Protein AF-W0J5H6-F1 (afdb_monomer_lite)

Foldseek 3Di:
DDDDDDDDDDDDDDDDDDDDDDDDDDDDDPDDPDDDWDADPVRHTCPPHPPPDDPDDQFAPPDFDDFDQPDFRWIWGATPVRDIDIDGQPDRDDPPWDWDADPVGHTDTADPDDPDPPGDDDPCNVCPPPQFFFKWKWKDFQDDDPPRDFQWKKKWKFLAPQPPDPPRPTTAAIDGQQQLLPPPDPPGHHFRKWKWWAWCPPPDSVDTHTRDSGGHSVVVHPDPPIDTGMMMIIGTDDPARHPPRPSIWIKMWTDDPVDTDADPVRHTDIDTIDIDTDSDDDDD

Secondary structure (DSSP, 8-state):
----------------------------PPPP---PPPB-TTS-B-SS----S--S-----S-EEEEE-SSS-EEEEE-TTS-EEEEE-SS---TT---EE-TTS-EEPPPSS--STTS---HHHHHTSSPPP-EEEEEEES--STT----EEEEEEESSSTTSSSS---EEEEEETT-TT-SSSTT-BSSPPEEEE--TTSSSTTSPEEPPSSS-HHHHSSSTT----EEEEEEE--SSSSTT-TT-EEEEEEEETTEE-B-TTS-B-EEE---EEESS----

Radius of gyration: 29.96 Å; chains: 1; bounding box: 92×72×69 Å

Sequence (284 aa):
MRKTLLKHSAFWLLASVFWLPSSALAQAVPAAQTTAVMVNDAGVVVWPPNFAGANLTPALAGKLDKVTGSGSERAYTVNLVGSQAMLIISTSATTGNLVKRSTEGHILLPATAPTNSIHAASKGYVDARTPQPAFMVCTIQLNTAPGDAYTDFEFKITISNFGEHTPFTDLYLYYHSPDPGRTVVTGQVGPVPSVWFVDSQYTDPRRLRKQSATQSIWTMRTNSNSRIASVMIAVPVDSVIRPDNAALVVEYLRFTPTDHERDAGGRSVWRMVEPSWRTVMPTP

pLDDT: mean 70.59, std 24.29, range [29.77, 98.5]

Structure (mmCIF, N/CA/C/O backbone):
data_AF-W0J5H6-F1
#
_entry.id   AF-W0J5H6-F1
#
loop_
_atom_site.group_PDB
_atom_site.id
_atom_site.type_symbol
_atom_site.label_atom_id
_atom_site.label_alt_id
_atom_site.label_comp_id
_atom_site.label_asym_id
_atom_site.label_entity_id
_atom_site.label_seq_id
_atom_site.pdbx_PDB_ins_code
_atom_site.Cartn_x
_atom_site.Cartn_y
_atom_site.Cartn_z
_atom_site.occupancy
_atom_site.B_iso_or_equiv
_atom_site.auth_seq_id
_atom_site.auth_comp_id
_atom_site.auth_asym_id
_atom_site.auth_atom_id
_atom_site.pdbx_PDB_model_num
ATOM 1 N N . MET A 1 1 ? 47.721 36.213 9.314 1.00 43.84 1 MET A N 1
ATOM 2 C CA . MET A 1 1 ? 47.477 37.524 9.957 1.00 43.84 1 MET A CA 1
ATOM 3 C C . MET A 1 1 ? 45.993 37.653 10.270 1.00 43.84 1 MET A C 1
ATOM 5 O O . MET A 1 1 ? 45.183 37.585 9.358 1.00 43.84 1 MET A O 1
ATOM 9 N N . ARG A 1 2 ? 45.653 37.780 11.559 1.00 42.25 2 ARG A N 1
ATOM 10 C CA . ARG A 1 2 ? 44.318 38.145 12.062 1.00 42.25 2 ARG A CA 1
ATOM 11 C C . ARG A 1 2 ? 43.931 39.538 11.563 1.00 42.25 2 ARG A C 1
ATOM 13 O O . ARG A 1 2 ? 44.777 40.419 11.672 1.00 42.25 2 ARG A O 1
ATOM 20 N N . LYS A 1 3 ? 42.664 39.764 11.199 1.00 39.47 3 LYS A N 1
ATOM 21 C CA . LYS A 1 3 ? 41.950 41.018 11.513 1.00 39.47 3 LYS A CA 1
ATOM 22 C C . LYS A 1 3 ? 40.466 40.743 11.770 1.00 39.47 3 LYS A C 1
ATOM 24 O O . LYS A 1 3 ? 39.672 40.545 10.863 1.00 39.47 3 LYS A O 1
ATOM 29 N N . THR A 1 4 ? 40.153 40.718 13.056 1.00 43.34 4 THR A N 1
ATOM 30 C CA . THR A 1 4 ? 38.855 40.955 13.685 1.00 43.34 4 THR A CA 1
ATOM 31 C C . THR A 1 4 ? 38.354 42.368 13.363 1.00 43.34 4 THR A C 1
ATOM 33 O O . THR A 1 4 ? 39.147 43.309 13.392 1.00 43.34 4 THR A O 1
ATOM 36 N N . LEU A 1 5 ? 37.042 42.539 13.172 1.00 39.69 5 LEU A N 1
ATOM 37 C CA . LEU A 1 5 ? 36.372 43.828 13.361 1.00 39.69 5 LEU A CA 1
ATOM 38 C C . LEU A 1 5 ? 35.128 43.626 14.243 1.00 39.69 5 LEU A C 1
ATOM 40 O O . LEU A 1 5 ? 34.137 43.038 13.822 1.00 39.69 5 LEU A O 1
ATOM 44 N N . LEU A 1 6 ? 35.222 44.090 15.491 1.00 38.00 6 LEU A N 1
ATOM 45 C CA . LEU A 1 6 ? 34.085 44.423 16.352 1.00 38.00 6 LEU A CA 1
ATOM 46 C C . LEU A 1 6 ? 33.632 45.859 16.033 1.00 38.00 6 LEU A C 1
ATOM 48 O O . LEU A 1 6 ? 34.498 46.711 15.831 1.00 38.00 6 LEU A O 1
ATOM 52 N N . LYS A 1 7 ? 32.329 46.158 16.161 1.00 38.56 7 LYS A N 1
ATOM 53 C CA . LYS A 1 7 ? 31.751 47.041 17.212 1.00 38.56 7 LYS A CA 1
ATOM 54 C C . LYS A 1 7 ? 30.228 47.222 17.002 1.00 38.56 7 LYS A C 1
ATOM 56 O O . LYS A 1 7 ? 29.814 47.415 15.871 1.00 38.56 7 LYS A O 1
ATOM 61 N N . HIS A 1 8 ? 29.405 46.858 18.001 1.00 33.50 8 HIS A N 1
ATOM 62 C CA . HIS A 1 8 ? 28.645 47.728 18.945 1.00 33.50 8 HIS A CA 1
ATOM 63 C C . HIS A 1 8 ? 27.632 48.661 18.252 1.00 33.50 8 HIS A C 1
ATOM 65 O O . HIS A 1 8 ? 27.991 49.288 17.270 1.00 33.50 8 HIS A O 1
ATOM 71 N N . SER A 1 9 ? 26.418 48.964 18.708 1.00 41.56 9 SER A N 1
ATOM 72 C CA . SER A 1 9 ? 25.456 48.532 19.737 1.00 41.56 9 SER A CA 1
ATOM 73 C C . SER A 1 9 ? 24.288 49.518 19.555 1.00 41.56 9 SER A C 1
ATOM 75 O O . SER A 1 9 ? 24.570 50.701 19.388 1.00 41.56 9 SER A O 1
ATOM 77 N N . ALA A 1 10 ? 23.018 49.117 19.651 1.00 38.03 10 ALA A N 1
ATOM 78 C CA . ALA A 1 10 ? 21.956 50.030 20.100 1.00 38.03 10 ALA A CA 1
ATOM 79 C C . ALA A 1 10 ? 20.701 49.252 20.496 1.00 38.03 10 ALA A C 1
ATOM 81 O O . ALA A 1 10 ? 20.092 48.543 19.700 1.00 38.03 10 ALA A O 1
ATOM 82 N N . PHE A 1 11 ? 20.363 49.416 21.765 1.00 37.56 11 PHE A N 1
ATOM 83 C CA . PHE A 1 11 ? 19.196 48.923 22.471 1.00 37.56 11 PHE A CA 1
ATOM 84 C C . PHE A 1 11 ? 18.113 50.004 22.353 1.00 37.56 11 PHE A C 1
ATOM 86 O O . PHE A 1 11 ? 18.405 51.157 22.660 1.00 37.56 11 PHE A O 1
ATOM 93 N N . TRP A 1 12 ? 16.889 49.657 21.952 1.00 32.69 12 TRP A N 1
ATOM 94 C CA . TRP A 1 12 ? 15.707 50.484 22.214 1.00 32.69 12 TRP A CA 1
ATOM 95 C C . TRP A 1 12 ? 14.525 49.583 22.564 1.00 32.69 12 TRP A C 1
ATOM 97 O O . TRP A 1 12 ? 14.068 48.771 21.764 1.00 32.69 12 TRP A O 1
ATOM 107 N N . LEU A 1 13 ? 14.075 49.735 23.805 1.00 39.22 13 LEU A N 1
ATOM 108 C CA . LEU A 1 13 ? 12.838 49.212 24.364 1.00 39.22 13 LEU A CA 1
ATOM 109 C C . LEU A 1 13 ? 11.805 50.342 24.286 1.00 39.22 13 LEU A C 1
ATOM 111 O O . LEU A 1 13 ? 12.117 51.443 24.730 1.00 39.22 13 LEU A O 1
ATOM 115 N N . LEU A 1 14 ? 10.594 50.076 23.795 1.00 37.81 14 LEU A N 1
ATOM 116 C CA . LEU A 1 14 ? 9.382 50.797 24.201 1.00 37.81 14 LEU A CA 1
ATOM 117 C C . LEU A 1 14 ? 8.146 49.949 23.877 1.00 37.81 14 LEU A C 1
ATOM 119 O O . LEU A 1 14 ? 7.955 49.474 22.761 1.00 37.81 14 LEU A O 1
ATOM 123 N N . ALA A 1 15 ? 7.350 49.728 24.918 1.00 39.31 15 ALA A N 1
ATOM 124 C CA . ALA A 1 15 ? 6.108 48.976 24.930 1.00 39.31 15 ALA A CA 1
ATOM 125 C C . ALA A 1 15 ? 4.933 49.810 24.399 1.00 39.31 15 ALA A C 1
ATOM 127 O O . ALA A 1 15 ? 4.914 51.023 24.594 1.00 39.31 15 ALA A O 1
ATOM 128 N N . SER A 1 16 ? 3.904 49.164 23.843 1.00 39.22 16 SER A N 1
ATOM 129 C CA . SER A 1 16 ? 2.529 49.187 24.388 1.00 39.22 16 SER A CA 1
ATOM 130 C C . SER A 1 16 ? 1.517 48.473 23.477 1.00 39.22 16 SER A C 1
ATOM 132 O O . SER A 1 16 ? 1.692 48.326 22.273 1.00 39.22 16 SER A O 1
ATOM 134 N N . VAL A 1 17 ? 0.492 47.958 24.152 1.00 44.88 17 VAL A N 1
ATOM 135 C CA . VAL A 1 17 ? -0.576 47.025 23.768 1.00 44.88 17 VAL A CA 1
ATOM 136 C C . VAL A 1 17 ? -1.765 47.769 23.152 1.00 44.88 17 VAL A C 1
ATOM 138 O O . VAL A 1 17 ? -2.083 48.827 23.668 1.00 44.88 17 VAL A O 1
ATOM 141 N N . PHE A 1 18 ? -2.484 47.185 22.179 1.00 37.97 18 PHE A N 1
ATOM 142 C CA . PHE A 1 18 ? -3.956 47.286 22.047 1.00 37.97 18 PHE A CA 1
ATOM 143 C C . PHE A 1 18 ? -4.526 46.100 21.231 1.00 37.97 18 PHE A C 1
ATOM 145 O O . PHE A 1 18 ? -3.799 45.398 20.535 1.00 37.97 18 PHE A O 1
ATOM 152 N N . TRP A 1 19 ? -5.818 45.826 21.415 1.00 33.97 19 TRP A N 1
ATOM 153 C CA . TRP A 1 19 ? -6.462 44.505 21.470 1.00 33.97 19 TRP A CA 1
ATOM 154 C C . TRP A 1 19 ? -7.577 44.350 20.398 1.00 33.97 19 TRP A C 1
ATOM 156 O O . TRP A 1 19 ? -8.394 45.256 20.294 1.00 33.97 19 TRP A O 1
ATOM 166 N N . LEU A 1 20 ? -7.626 43.179 19.721 1.00 38.66 20 LEU A N 1
ATOM 167 C CA . LEU A 1 20 ? -8.765 42.425 19.103 1.00 38.66 20 LEU A CA 1
ATOM 168 C C . LEU A 1 20 ? -9.667 43.058 17.994 1.00 38.66 20 LEU A C 1
ATOM 170 O O . LEU A 1 20 ? -9.718 44.278 17.893 1.00 38.66 20 LEU A O 1
ATOM 174 N N . PRO A 1 21 ? -10.425 42.266 17.171 1.00 45.22 21 PRO A N 1
ATOM 175 C CA . PRO A 1 21 ? -10.752 40.832 17.296 1.00 45.22 21 PRO A CA 1
ATOM 176 C C . PRO A 1 21 ? -10.495 39.938 16.060 1.00 45.22 21 PRO A C 1
ATOM 178 O O . PRO A 1 21 ? -10.503 40.372 14.910 1.00 45.22 21 PRO A O 1
ATOM 181 N N . SER A 1 22 ? -10.356 38.636 16.324 1.00 46.41 22 SER A N 1
ATOM 182 C CA . SER A 1 22 ? -10.380 37.567 15.321 1.00 46.41 22 SER A CA 1
ATOM 183 C C . SER A 1 22 ? -11.811 37.064 15.130 1.00 46.41 22 SER A C 1
ATOM 185 O O . SER A 1 22 ? -12.369 36.418 16.016 1.00 46.41 22 SER A O 1
ATOM 187 N N . SER A 1 23 ? -12.398 37.317 13.965 1.00 41.09 23 SER A N 1
ATOM 188 C CA . SER A 1 23 ? -13.672 36.720 13.556 1.00 41.09 23 SER A CA 1
ATOM 189 C C . SER A 1 23 ? -13.411 35.353 12.918 1.00 41.09 23 SER A C 1
ATOM 191 O O . SER A 1 23 ? -13.228 35.255 11.707 1.00 41.09 23 SER A O 1
ATOM 193 N N . ALA A 1 24 ? -13.368 34.290 13.721 1.00 40.53 24 ALA A N 1
ATOM 194 C CA . ALA A 1 24 ? -13.428 32.925 13.206 1.00 40.53 24 ALA A CA 1
ATOM 195 C C . ALA A 1 24 ? -14.900 32.502 13.104 1.00 40.53 24 ALA A C 1
ATOM 197 O O . ALA A 1 24 ? -15.581 32.328 14.114 1.00 40.53 24 ALA A O 1
ATOM 198 N N . LEU A 1 25 ? -15.400 32.359 11.877 1.00 38.25 25 LEU A N 1
ATOM 199 C CA . LEU A 1 25 ? -16.693 31.738 11.604 1.00 38.25 25 LEU A CA 1
ATOM 200 C C . LEU A 1 25 ? -16.601 30.250 11.971 1.00 38.25 25 LEU A C 1
ATOM 202 O O . LEU A 1 25 ? -15.915 29.479 11.304 1.00 38.25 25 LEU A O 1
ATOM 206 N N . ALA A 1 26 ? -17.279 29.847 13.044 1.00 36.59 26 ALA A N 1
ATOM 207 C CA . ALA A 1 26 ? -17.462 28.444 13.385 1.00 36.59 26 ALA A CA 1
ATOM 208 C C . ALA A 1 26 ? -18.502 27.830 12.435 1.00 36.59 26 ALA A C 1
ATOM 210 O O . ALA A 1 26 ? -19.700 28.082 12.555 1.00 36.59 26 ALA A O 1
ATOM 211 N N . GLN A 1 27 ? -18.045 27.024 11.477 1.00 35.44 27 GLN A N 1
ATOM 212 C CA . GLN A 1 27 ? -18.918 26.168 10.682 1.00 35.44 27 GLN A CA 1
ATOM 213 C C . GLN A 1 27 ? -19.337 24.971 11.547 1.00 35.44 27 GLN A C 1
ATOM 215 O O . GLN A 1 27 ? -18.518 24.117 11.884 1.00 35.44 27 GLN A O 1
ATOM 220 N N . ALA A 1 28 ? -20.611 24.920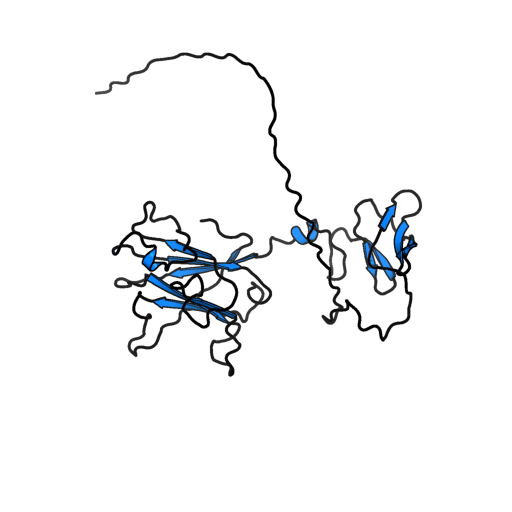 11.936 1.00 37.50 28 ALA A N 1
ATOM 221 C CA . ALA A 1 28 ? -21.180 23.771 12.629 1.00 37.50 28 ALA A CA 1
ATOM 222 C C . ALA A 1 28 ? -21.245 22.572 11.667 1.00 37.50 28 ALA A C 1
ATOM 224 O O . ALA A 1 28 ? -21.995 22.583 10.692 1.00 37.50 28 ALA A O 1
ATOM 225 N N . VAL A 1 29 ? -20.448 21.539 11.938 1.00 35.00 29 VAL A N 1
ATOM 226 C CA . VAL A 1 29 ? -20.564 20.232 11.281 1.00 35.00 29 VAL A CA 1
ATOM 227 C C . VAL A 1 29 ? -21.703 19.468 11.970 1.00 35.00 29 VAL A C 1
ATOM 229 O O . VAL A 1 29 ? -21.682 19.365 13.199 1.00 35.00 29 VAL A O 1
ATOM 232 N N . PRO A 1 30 ? -22.706 18.938 11.244 1.00 37.41 30 PRO A N 1
ATOM 233 C CA . PRO A 1 30 ? -23.744 18.123 11.863 1.00 37.41 30 PRO A CA 1
ATOM 234 C C . PRO A 1 30 ? -23.122 16.862 12.474 1.00 37.41 30 PRO A C 1
ATOM 236 O O . PRO A 1 30 ? -22.283 16.202 11.860 1.00 37.41 30 PRO A O 1
ATOM 239 N N . ALA A 1 31 ? -23.528 16.537 13.702 1.00 34.28 31 ALA A N 1
ATOM 240 C CA . ALA A 1 31 ? -23.066 15.349 14.405 1.00 34.28 31 ALA A CA 1
ATOM 241 C C . ALA A 1 31 ? -23.405 14.086 13.598 1.00 34.28 31 ALA A C 1
ATOM 243 O O . ALA A 1 31 ? -24.567 13.848 13.262 1.00 34.28 31 ALA A O 1
ATOM 244 N N . ALA A 1 32 ? -22.389 13.270 13.309 1.00 33.28 32 ALA A N 1
ATOM 245 C CA . ALA A 1 32 ? -22.578 11.953 12.723 1.00 33.28 32 ALA A CA 1
ATOM 246 C C . ALA A 1 32 ? -23.454 11.106 13.657 1.00 33.28 32 ALA A C 1
ATOM 248 O O . ALA A 1 32 ? -23.092 10.852 14.807 1.00 33.28 32 ALA A O 1
ATOM 249 N N . GLN A 1 33 ? -24.617 10.676 13.167 1.00 33.84 33 GLN A N 1
ATOM 250 C CA . GLN A 1 33 ? -25.432 9.679 13.848 1.00 33.84 33 GLN A CA 1
ATOM 251 C C . GLN A 1 33 ? -24.733 8.324 13.727 1.00 33.84 33 GLN A C 1
ATOM 253 O O . GLN A 1 33 ? -24.874 7.627 12.728 1.00 33.84 33 GLN A O 1
ATOM 258 N N . THR A 1 34 ? -23.954 7.946 14.736 1.00 35.44 34 THR A N 1
ATOM 259 C CA . THR A 1 34 ? -23.426 6.587 14.846 1.00 35.44 34 THR A CA 1
ATOM 260 C C . THR A 1 34 ? -24.479 5.709 15.513 1.00 35.44 34 THR A C 1
ATOM 262 O O . THR A 1 34 ? -24.720 5.772 16.719 1.00 35.44 34 THR A O 1
ATOM 265 N N . THR A 1 35 ? -25.168 4.898 14.715 1.00 37.25 35 THR A N 1
ATOM 266 C CA . THR A 1 35 ? -26.051 3.852 15.234 1.00 37.25 35 THR A CA 1
ATOM 267 C C . THR A 1 35 ? -25.171 2.742 15.808 1.00 37.25 35 THR A C 1
ATOM 269 O O . THR A 1 35 ? -24.476 2.049 15.071 1.00 37.25 35 THR A O 1
ATOM 272 N N . ALA A 1 36 ? -25.143 2.598 17.133 1.00 36.16 36 ALA A N 1
ATOM 273 C CA . ALA A 1 36 ? -24.459 1.483 17.779 1.00 36.16 36 ALA A CA 1
ATOM 274 C C . ALA A 1 36 ? -25.246 0.183 17.533 1.00 36.16 36 ALA A C 1
ATOM 276 O O . ALA A 1 36 ? -26.451 0.134 17.778 1.00 36.16 36 ALA A O 1
ATOM 277 N N . VAL A 1 37 ? -24.569 -0.865 17.060 1.00 37.88 37 VAL A N 1
ATOM 278 C CA . VAL A 1 37 ? -25.143 -2.205 16.860 1.00 37.88 37 VAL A CA 1
ATOM 279 C C . VAL A 1 37 ? -24.691 -3.106 18.010 1.00 37.88 37 VAL A C 1
ATOM 281 O O . VAL A 1 37 ? -23.515 -3.108 18.368 1.00 37.88 37 VAL A O 1
ATOM 284 N N . MET A 1 38 ? -25.620 -3.860 18.607 1.00 41.53 38 MET A N 1
ATOM 285 C CA . MET A 1 38 ? -25.304 -4.866 19.628 1.00 41.53 38 MET A CA 1
ATOM 286 C C . MET A 1 38 ? -25.152 -6.251 19.006 1.00 41.53 38 MET A C 1
ATOM 288 O O . MET A 1 38 ? -25.925 -6.630 18.127 1.00 41.53 38 MET A O 1
ATOM 292 N N . VAL A 1 39 ? -24.187 -7.010 19.516 1.00 43.44 39 VAL A N 1
ATOM 293 C CA . VAL A 1 39 ? -23.868 -8.380 19.105 1.00 43.44 39 VAL A CA 1
ATOM 294 C C . VAL A 1 39 ? -23.859 -9.257 20.362 1.00 43.44 39 VAL A C 1
ATOM 296 O O . VAL A 1 39 ? -23.399 -8.797 21.407 1.00 43.44 39 VAL A O 1
ATOM 299 N N . ASN A 1 40 ? -24.411 -10.471 20.301 1.00 49.59 40 ASN A N 1
ATOM 300 C CA . ASN A 1 40 ? -24.372 -11.414 21.427 1.00 49.59 40 ASN A CA 1
ATOM 301 C C . ASN A 1 40 ? -23.041 -12.188 21.490 1.00 49.59 40 ASN A C 1
ATOM 303 O O . ASN A 1 40 ? -22.193 -12.066 20.605 1.00 49.59 40 ASN A O 1
ATOM 307 N N . ASP A 1 41 ? -22.885 -13.027 22.516 1.00 41.94 41 ASP A N 1
ATOM 308 C CA . ASP A 1 41 ? -21.666 -13.814 22.774 1.00 41.94 41 ASP A CA 1
ATOM 309 C C . ASP A 1 41 ? -21.344 -14.851 21.677 1.00 41.94 41 ASP A C 1
ATOM 311 O O . ASP A 1 41 ? -20.244 -15.394 21.639 1.00 41.94 41 ASP A O 1
ATOM 315 N N . ALA A 1 42 ? -22.282 -15.100 20.757 1.00 45.19 42 ALA A N 1
ATOM 316 C CA . ALA A 1 42 ? -22.102 -15.945 19.579 1.00 45.19 42 ALA A CA 1
ATOM 317 C C . ALA A 1 42 ? -21.777 -15.143 18.300 1.00 45.19 42 ALA A C 1
ATOM 319 O O . ALA A 1 42 ? -21.749 -15.713 17.212 1.00 45.19 42 ALA A O 1
ATOM 320 N N . GLY A 1 43 ? -21.564 -13.825 18.395 1.00 40.50 43 GLY A N 1
ATOM 321 C CA . GLY A 1 43 ? -21.269 -12.973 17.239 1.00 40.50 43 GLY A CA 1
ATOM 322 C C . GLY A 1 43 ? -22.496 -12.586 16.401 1.00 40.50 43 GLY A C 1
ATOM 323 O O . GLY A 1 43 ? -22.344 -12.008 15.327 1.00 40.50 43 GLY A O 1
ATOM 324 N N . VAL A 1 44 ? -23.716 -12.861 16.877 1.00 50.03 44 VAL A N 1
ATOM 325 C CA . VAL A 1 44 ? -24.960 -12.546 16.157 1.00 50.03 44 VAL A CA 1
ATOM 326 C C . VAL A 1 44 ? -25.413 -11.124 16.470 1.00 50.03 44 VAL A C 1
ATOM 328 O O . VAL A 1 44 ? -25.573 -10.759 17.636 1.00 50.03 44 VAL A O 1
ATOM 331 N N . VAL A 1 45 ? -25.656 -10.330 15.425 1.00 42.94 45 VAL A N 1
ATOM 332 C CA . VAL A 1 45 ? -26.251 -8.990 15.517 1.00 42.94 45 VAL A CA 1
ATOM 333 C C . VAL A 1 45 ? -27.664 -9.093 16.102 1.00 42.94 45 VAL A C 1
ATOM 335 O O . VAL A 1 45 ? -28.546 -9.717 15.521 1.00 42.94 45 VAL A O 1
ATOM 338 N N . VAL A 1 46 ? -27.880 -8.470 17.260 1.00 53.19 46 VAL A N 1
ATOM 339 C CA . VAL A 1 46 ? -29.153 -8.487 18.008 1.00 53.19 46 VAL A CA 1
ATOM 340 C C . VAL A 1 46 ? -30.025 -7.269 17.660 1.00 53.19 46 VAL A C 1
ATOM 342 O O . VAL A 1 46 ? -31.167 -7.173 18.106 1.00 53.19 46 VAL A O 1
ATOM 345 N N . TRP A 1 47 ? -29.515 -6.327 16.853 1.00 41.41 47 TRP A N 1
ATOM 346 C CA . TRP A 1 47 ? -30.234 -5.101 16.496 1.00 41.41 47 TRP A CA 1
ATOM 347 C C . TRP A 1 47 ? -30.146 -4.724 14.998 1.00 41.41 47 TRP A C 1
ATOM 349 O O . TRP A 1 47 ? -29.031 -4.667 14.480 1.00 41.41 47 TRP A O 1
ATOM 359 N N . PRO A 1 48 ? -31.269 -4.367 14.327 1.00 42.56 48 PRO A N 1
ATOM 360 C CA . PRO A 1 48 ? -32.631 -4.352 14.862 1.00 42.56 48 PRO A CA 1
ATOM 361 C C . PRO A 1 48 ? -33.248 -5.769 14.868 1.00 42.56 48 PRO A C 1
ATOM 363 O O . PRO A 1 48 ? -32.881 -6.595 14.033 1.00 42.56 48 PRO A O 1
ATOM 366 N N . PRO A 1 49 ? -34.143 -6.091 15.820 1.00 42.44 49 PRO A N 1
ATOM 367 C CA . PRO A 1 49 ? -34.458 -7.476 16.165 1.00 42.44 49 PRO A CA 1
ATOM 368 C C . PRO A 1 49 ? -35.400 -8.141 15.159 1.00 42.44 49 PRO A C 1
ATOM 370 O O . PRO A 1 49 ? -36.446 -7.589 14.818 1.00 42.44 49 PRO A O 1
ATOM 373 N N . ASN A 1 50 ? -35.120 -9.402 14.825 1.00 33.72 50 ASN A N 1
ATOM 374 C CA . ASN A 1 50 ? -36.186 -10.365 14.563 1.00 33.72 50 ASN A CA 1
ATOM 375 C C . ASN A 1 50 ? -36.938 -10.594 15.887 1.00 33.72 50 ASN A C 1
ATOM 377 O O . ASN A 1 50 ? -36.466 -11.281 16.791 1.00 33.72 50 ASN A O 1
ATOM 381 N N . PHE A 1 51 ? -38.095 -9.943 16.008 1.00 34.75 51 PHE A N 1
ATOM 382 C CA . PHE A 1 51 ? -38.979 -9.877 17.178 1.00 34.75 51 PHE A CA 1
ATOM 383 C C . PHE A 1 51 ? -39.790 -11.169 17.412 1.00 34.75 51 PHE A C 1
ATOM 385 O O . PHE A 1 51 ? -41.015 -11.148 17.490 1.00 34.75 51 PHE A O 1
ATOM 392 N N . ALA A 1 52 ? -39.133 -12.318 17.548 1.00 29.77 52 ALA A N 1
ATOM 393 C CA . ALA A 1 52 ? -39.822 -13.552 17.918 1.00 29.77 52 ALA A CA 1
ATOM 394 C C . ALA A 1 52 ? -38.938 -14.399 18.834 1.00 29.77 52 ALA A C 1
ATOM 396 O O . ALA A 1 52 ? -38.119 -15.176 18.357 1.00 29.77 52 ALA A O 1
ATOM 397 N N . GLY A 1 53 ? -39.085 -14.254 20.156 1.00 31.81 53 GLY A N 1
ATOM 398 C CA . GLY A 1 53 ? -38.504 -15.264 21.046 1.00 31.81 53 GLY A CA 1
ATOM 399 C C . GLY A 1 53 ? -38.337 -14.959 22.529 1.00 31.81 53 GLY A C 1
ATOM 400 O O . GLY A 1 53 ? -38.118 -15.903 23.276 1.00 31.81 53 GLY A O 1
ATOM 401 N N . ALA A 1 54 ? -38.452 -13.717 23.008 1.00 31.05 54 ALA A N 1
ATOM 402 C CA . ALA A 1 54 ? -38.274 -13.456 24.442 1.00 31.05 54 ALA A CA 1
ATOM 403 C C . ALA A 1 54 ? -39.228 -12.377 24.964 1.00 31.05 54 ALA A C 1
ATOM 405 O O . ALA A 1 54 ? -38.913 -11.191 25.036 1.00 31.05 54 ALA A O 1
ATOM 406 N N . ASN A 1 55 ? -40.419 -12.829 25.347 1.00 39.59 55 ASN A N 1
ATOM 407 C CA . ASN A 1 55 ? -41.349 -12.101 26.199 1.00 39.59 55 ASN A CA 1
ATOM 408 C C . ASN A 1 55 ? -40.789 -12.063 27.626 1.00 39.59 55 ASN A C 1
ATOM 410 O O . ASN A 1 55 ? -41.128 -12.941 28.401 1.00 39.59 55 ASN A O 1
ATOM 414 N N . LEU A 1 56 ? -39.964 -11.073 27.984 1.00 33.41 56 LEU A N 1
ATOM 415 C CA . LEU A 1 56 ? -39.857 -10.583 29.367 1.00 33.41 56 LEU A CA 1
ATOM 416 C C . LEU A 1 56 ? -39.390 -9.113 29.380 1.00 33.41 56 LEU A C 1
ATOM 418 O O . LEU A 1 56 ? -38.225 -8.794 29.161 1.00 33.41 56 LEU A O 1
ATOM 422 N N . THR A 1 57 ? -40.319 -8.227 29.749 1.00 38.75 57 THR A N 1
ATOM 423 C CA . THR A 1 57 ? -40.179 -6.792 30.090 1.00 38.75 57 THR A CA 1
ATOM 424 C C . THR A 1 57 ? -39.898 -5.772 28.960 1.00 38.75 57 THR A C 1
ATOM 426 O O . THR A 1 57 ? -38.746 -5.472 28.643 1.00 38.75 57 THR A O 1
ATOM 429 N N . PRO A 1 58 ? -40.958 -5.132 28.419 1.00 40.25 58 PRO A N 1
ATOM 430 C CA . PRO A 1 58 ? -40.866 -4.026 27.471 1.00 40.25 58 PRO A CA 1
ATOM 431 C C . PRO A 1 58 ? -40.660 -2.716 28.239 1.00 40.25 58 PRO A C 1
ATOM 433 O O . PRO A 1 58 ? -41.607 -2.201 28.827 1.00 40.25 58 PRO A O 1
ATOM 436 N N . ALA A 1 59 ? -39.445 -2.161 28.293 1.00 39.44 59 ALA A N 1
ATOM 437 C CA . ALA A 1 59 ? -39.284 -0.919 29.060 1.00 39.44 59 ALA A CA 1
ATOM 438 C C . ALA A 1 59 ? -38.225 0.087 28.611 1.00 39.44 59 ALA A C 1
ATOM 440 O O . ALA A 1 59 ? -38.156 1.123 29.256 1.00 39.44 59 ALA A O 1
ATOM 441 N N . LEU A 1 60 ? -37.411 -0.128 27.570 1.00 42.31 60 LEU A N 1
ATOM 442 C CA . LEU A 1 60 ? -36.273 0.777 27.329 1.00 42.31 60 LEU A CA 1
ATOM 443 C C . LEU A 1 60 ? -36.024 1.008 25.837 1.00 42.31 60 LEU A C 1
ATOM 445 O O . LEU A 1 60 ? -35.595 0.099 25.132 1.00 42.31 60 LEU A O 1
ATOM 449 N N . ALA A 1 61 ? -36.213 2.240 25.362 1.00 43.00 61 ALA A N 1
ATOM 450 C CA . ALA A 1 61 ? -35.854 2.667 24.005 1.00 43.00 61 ALA A CA 1
ATOM 451 C C . ALA A 1 61 ? -34.336 2.940 23.849 1.00 43.00 61 ALA A C 1
ATOM 453 O O . ALA A 1 61 ? -33.925 3.879 23.169 1.00 43.00 61 ALA A O 1
ATOM 454 N N . GLY A 1 62 ? -33.486 2.163 24.533 1.00 42.47 62 GLY A N 1
ATOM 455 C CA . GLY A 1 62 ? -32.025 2.224 24.398 1.00 42.47 62 GLY A CA 1
ATOM 456 C C . GLY A 1 62 ? -31.336 3.498 24.911 1.00 42.47 62 GLY A C 1
ATOM 457 O O . GLY A 1 62 ? -30.145 3.664 24.662 1.00 42.47 62 GLY A O 1
ATOM 458 N N . LYS A 1 63 ? -32.033 4.397 25.623 1.00 42.00 63 LYS A N 1
ATOM 459 C CA . LYS A 1 63 ? -31.451 5.646 26.148 1.00 42.00 63 LYS A CA 1
ATOM 460 C C . LYS A 1 63 ? -31.533 5.720 27.672 1.00 42.00 63 LYS A C 1
ATOM 462 O O . LYS A 1 63 ? -32.618 5.681 28.253 1.00 42.00 63 LYS A O 1
ATOM 467 N N . LEU A 1 64 ? -30.372 5.836 28.310 1.00 48.53 64 LEU A N 1
ATOM 468 C CA . LEU A 1 64 ? -30.245 6.249 29.705 1.00 48.53 64 LEU A CA 1
ATOM 469 C C . LEU A 1 64 ? -30.297 7.784 29.739 1.00 48.53 64 LEU A C 1
ATOM 471 O O . LEU A 1 64 ? -29.524 8.430 29.038 1.00 48.53 64 LEU A O 1
ATOM 475 N N . ASP A 1 65 ? -31.231 8.349 30.495 1.00 46.19 65 ASP A N 1
ATOM 476 C CA . ASP A 1 65 ? -31.595 9.773 30.465 1.00 46.19 65 ASP A CA 1
ATOM 477 C C . ASP A 1 65 ? -30.807 10.589 31.508 1.00 46.19 65 ASP A C 1
ATOM 479 O O . ASP A 1 65 ? -30.203 11.613 31.196 1.00 46.19 65 ASP A O 1
ATOM 483 N N . LYS A 1 66 ? -30.735 10.111 32.761 1.00 50.69 66 LYS A N 1
ATOM 484 C CA . LYS A 1 66 ? -30.048 10.824 33.855 1.00 50.69 66 LYS A CA 1
ATOM 485 C C . LYS A 1 66 ? -29.633 9.883 34.984 1.00 50.69 66 LYS A C 1
ATOM 487 O O . LYS A 1 66 ? -30.399 8.994 35.338 1.00 50.69 66 LYS A O 1
ATOM 492 N N . VAL A 1 67 ? -28.471 10.120 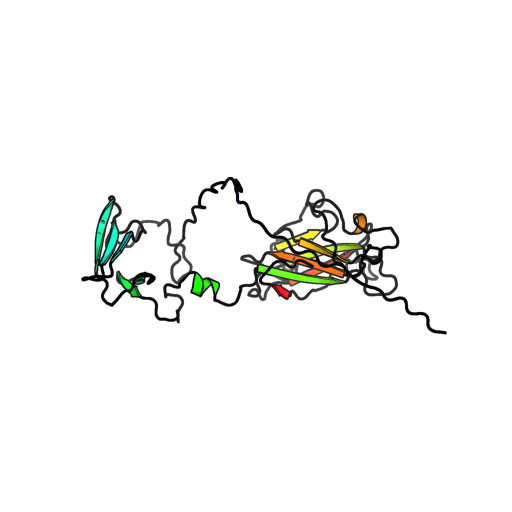35.598 1.00 52.06 67 VAL A N 1
ATOM 493 C CA . VAL A 1 67 ? -28.058 9.491 36.869 1.00 52.06 67 VAL A CA 1
ATOM 494 C C . VAL A 1 67 ? -27.928 10.579 37.935 1.00 52.06 67 VAL A C 1
ATOM 496 O O . VAL A 1 67 ? -27.300 11.607 37.682 1.00 52.06 67 VAL A O 1
ATOM 499 N N . THR A 1 68 ? -28.536 10.397 39.111 1.00 51.59 68 THR A N 1
ATOM 500 C CA . THR A 1 68 ? -28.472 11.382 40.211 1.00 51.59 68 THR A CA 1
ATOM 501 C C . THR A 1 68 ? -27.698 10.844 41.411 1.00 51.59 68 THR A C 1
ATOM 503 O O . THR A 1 68 ? -28.047 9.787 41.935 1.00 51.59 68 THR A O 1
ATOM 506 N N . GLY A 1 69 ? -26.690 11.599 41.866 1.00 41.91 69 GLY A N 1
ATOM 507 C CA . GLY A 1 69 ? -25.763 11.199 42.935 1.00 41.91 69 GLY A CA 1
ATOM 508 C C . GLY A 1 69 ? -26.164 11.563 44.372 1.00 41.91 69 GLY A C 1
ATOM 509 O O . GLY A 1 69 ? -25.459 11.178 45.295 1.00 41.91 69 GLY A O 1
ATOM 510 N N . SER A 1 70 ? -27.267 12.283 44.609 1.00 45.38 70 SER A N 1
ATOM 511 C CA . SER A 1 70 ? -27.707 12.638 45.968 1.00 45.38 70 SER A CA 1
ATOM 512 C C . SER A 1 70 ? -29.004 11.922 46.352 1.00 45.38 70 SER A C 1
ATOM 514 O O . SER A 1 70 ? -30.090 12.250 45.882 1.00 45.38 70 SER A O 1
ATOM 516 N N . GLY A 1 71 ? -28.884 10.931 47.240 1.00 50.16 71 GLY A N 1
ATOM 517 C CA . GLY A 1 71 ? -29.989 10.455 48.076 1.00 50.16 71 GLY A CA 1
ATOM 518 C C . GLY A 1 71 ? -30.760 9.215 47.624 1.00 50.16 71 GLY A C 1
ATOM 519 O O . GLY A 1 71 ? -31.613 8.782 48.391 1.00 50.16 71 GLY A O 1
ATOM 520 N N . SER A 1 72 ? -30.509 8.615 46.451 1.00 47.66 72 SER A N 1
ATOM 521 C CA . SER A 1 72 ? -31.119 7.316 46.074 1.00 47.66 72 SER A CA 1
ATOM 522 C C . SER A 1 72 ? -30.521 6.639 44.822 1.00 47.66 72 SER A C 1
ATOM 524 O O . SER A 1 72 ? -31.248 5.877 44.203 1.00 47.66 72 SER A O 1
ATOM 526 N N . GLU A 1 73 ? -29.295 6.960 44.385 1.00 57.84 73 GLU A N 1
ATOM 527 C CA . GLU A 1 73 ? -28.614 6.334 43.223 1.00 57.84 73 GLU A CA 1
ATOM 528 C C . GLU A 1 73 ? -29.588 5.890 42.103 1.00 57.84 73 GLU A C 1
ATOM 530 O O . GLU A 1 73 ? -29.833 4.709 41.876 1.00 57.84 73 GLU A O 1
ATOM 535 N N . ARG A 1 74 ? -30.266 6.847 41.461 1.00 56.03 74 ARG A N 1
ATOM 536 C CA . ARG A 1 74 ? -31.333 6.545 40.490 1.00 56.03 74 ARG A CA 1
ATOM 537 C C . ARG A 1 74 ? -30.815 6.741 39.082 1.00 56.03 74 ARG A C 1
ATOM 539 O O . ARG A 1 74 ? -30.211 7.777 38.801 1.00 56.03 74 ARG A O 1
ATOM 546 N N . ALA A 1 75 ? -31.103 5.788 38.205 1.00 57.25 75 ALA A N 1
ATOM 547 C CA . ALA A 1 75 ? -30.984 5.972 36.768 1.00 57.25 75 ALA A CA 1
ATOM 548 C C . ALA A 1 75 ? -32.379 6.141 36.159 1.00 57.25 75 ALA A C 1
ATOM 550 O O . ALA A 1 75 ? -33.272 5.334 36.401 1.00 57.25 75 ALA A O 1
ATOM 551 N N . TYR A 1 76 ? -32.566 7.190 35.369 1.00 56.78 76 TYR A N 1
ATOM 552 C CA . TYR A 1 76 ? -33.798 7.448 34.633 1.00 56.78 76 TYR A CA 1
ATOM 553 C C . TYR A 1 76 ? -33.619 7.048 33.173 1.00 56.78 76 TYR A C 1
ATOM 555 O O . TYR A 1 76 ? -32.518 7.096 32.624 1.00 56.78 76 TYR A O 1
ATOM 563 N N . THR A 1 77 ? -34.701 6.632 32.539 1.00 52.00 77 THR A N 1
ATOM 564 C CA . THR A 1 77 ? -34.738 6.161 31.152 1.00 52.00 77 THR A CA 1
ATOM 565 C C . THR A 1 77 ? -36.121 6.418 30.570 1.00 52.00 77 THR A C 1
ATOM 567 O O . THR A 1 77 ? -37.044 6.746 31.309 1.00 52.00 77 THR A O 1
ATOM 570 N N . VAL A 1 78 ? -36.275 6.283 29.257 1.00 50.00 78 VAL A N 1
ATOM 571 C CA . VAL A 1 78 ? -37.551 6.459 28.564 1.00 50.00 78 VAL A CA 1
ATOM 572 C C . VAL A 1 78 ? -37.969 5.119 27.969 1.00 50.00 78 VAL A C 1
ATOM 574 O O . VAL A 1 78 ? -37.200 4.470 27.249 1.00 50.00 78 VAL A O 1
ATOM 577 N N . ASN A 1 79 ? -39.182 4.684 28.295 1.00 51.94 79 ASN A N 1
ATOM 578 C CA . ASN A 1 79 ? -39.731 3.441 27.777 1.00 51.94 79 ASN A CA 1
ATOM 579 C C . ASN A 1 79 ? -40.185 3.582 26.316 1.00 51.94 79 ASN A C 1
ATOM 581 O O . ASN A 1 79 ? -40.164 4.663 25.730 1.00 51.94 79 ASN A O 1
ATOM 585 N N . LEU A 1 80 ? -40.602 2.470 25.709 1.00 48.19 80 LEU A N 1
ATOM 586 C CA . LEU A 1 80 ? -41.010 2.436 24.298 1.00 48.19 80 LEU A CA 1
ATOM 587 C C . LEU A 1 80 ? -42.257 3.287 23.993 1.00 48.19 80 LEU A C 1
ATOM 589 O O . LEU A 1 80 ? -42.521 3.567 22.829 1.00 48.19 80 LEU A O 1
ATOM 593 N N . VAL A 1 81 ? -42.996 3.720 25.019 1.00 55.44 81 VAL A N 1
ATOM 594 C CA . VAL A 1 81 ? -44.156 4.619 24.896 1.00 55.44 81 VAL A CA 1
ATOM 595 C C . VAL A 1 81 ? -43.827 6.064 25.293 1.00 55.44 81 VAL A C 1
ATOM 597 O O . VAL A 1 81 ? -44.727 6.872 25.491 1.00 55.44 81 VAL A O 1
ATOM 600 N N . GLY A 1 82 ? -42.542 6.409 25.431 1.00 48.62 82 GLY A N 1
ATOM 601 C CA . GLY A 1 82 ? -42.104 7.777 25.718 1.00 48.62 82 GLY A CA 1
ATOM 602 C C . GLY A 1 82 ? -42.233 8.207 27.184 1.00 48.62 82 GLY A C 1
ATOM 603 O O . GLY A 1 82 ? -41.987 9.367 27.498 1.00 48.62 82 GLY A O 1
ATOM 604 N N . SER A 1 83 ? -42.598 7.302 28.096 1.00 55.25 83 SER A N 1
ATOM 605 C CA . SER A 1 83 ? -42.727 7.602 29.528 1.00 55.25 83 SER A CA 1
ATOM 606 C C . SER A 1 83 ? -41.412 7.378 30.270 1.00 55.25 83 SER A C 1
ATOM 608 O O . SER A 1 83 ? -40.695 6.410 30.004 1.00 55.25 83 SER A O 1
ATOM 610 N N . GLN A 1 84 ? -41.108 8.247 31.235 1.00 52.09 84 GLN A N 1
ATOM 611 C CA . GLN A 1 84 ? -39.904 8.121 32.051 1.00 52.09 84 GLN A CA 1
ATOM 612 C C . GLN A 1 84 ? -40.050 6.965 33.058 1.00 52.09 84 GLN A C 1
ATOM 614 O O . GLN A 1 84 ? -41.036 6.884 33.787 1.00 52.09 84 GLN A O 1
ATOM 619 N N . ALA A 1 85 ? -39.061 6.077 33.103 1.00 52.84 85 ALA A N 1
ATOM 620 C CA . ALA A 1 85 ? -38.936 4.995 34.073 1.00 52.84 85 ALA A CA 1
ATOM 621 C C . ALA A 1 85 ? -37.696 5.214 34.955 1.00 52.84 85 ALA A C 1
ATOM 623 O O . ALA A 1 85 ? -36.716 5.826 34.527 1.00 52.84 85 ALA A O 1
ATOM 624 N N . MET A 1 86 ? -37.743 4.719 36.193 1.00 54.88 86 MET A N 1
ATOM 625 C CA . MET A 1 86 ? -36.700 4.890 37.208 1.00 54.88 86 MET A CA 1
ATOM 626 C C . MET A 1 86 ? -36.147 3.525 37.628 1.00 54.88 86 MET A C 1
ATOM 628 O O . MET A 1 86 ? -36.905 2.615 37.955 1.00 54.88 86 MET A O 1
ATOM 632 N N . LEU A 1 87 ? -34.824 3.404 37.650 1.00 56.47 87 LEU A N 1
ATOM 633 C CA . LEU A 1 87 ? -34.071 2.234 38.090 1.00 56.47 87 LEU A CA 1
ATOM 634 C C . LEU A 1 87 ? -33.293 2.587 39.361 1.00 56.47 87 LEU A C 1
ATOM 636 O O . LEU A 1 87 ? -32.710 3.669 39.449 1.00 56.47 87 LEU A O 1
ATOM 640 N N . ILE A 1 88 ? -33.274 1.666 40.324 1.00 54.28 88 ILE A N 1
ATOM 641 C CA . ILE A 1 88 ? -32.477 1.779 41.550 1.00 54.28 88 ILE A CA 1
ATOM 642 C C . ILE A 1 88 ? -31.097 1.181 41.265 1.00 54.28 88 ILE A C 1
ATOM 644 O O . ILE A 1 88 ? -30.995 0.024 40.858 1.00 54.28 88 ILE A O 1
ATOM 648 N N . ILE A 1 89 ? -30.044 1.969 41.449 1.00 54.25 89 ILE A N 1
ATOM 649 C CA . ILE A 1 89 ? -28.659 1.502 41.436 1.00 54.25 89 ILE A CA 1
ATOM 650 C C . ILE A 1 89 ? -28.360 1.006 42.857 1.00 54.25 89 ILE A C 1
ATOM 652 O O . ILE A 1 89 ? -28.784 1.608 43.838 1.00 54.25 89 ILE A O 1
ATOM 656 N N . SER A 1 90 ? -27.721 -0.156 42.964 1.00 48.72 90 SER A N 1
ATOM 657 C CA . SER A 1 90 ? -27.512 -0.854 44.238 1.00 48.72 90 SER A CA 1
ATOM 658 C C . SER A 1 90 ? -26.218 -0.463 44.962 1.00 48.72 90 SER A C 1
ATOM 660 O O . SER A 1 90 ? -25.923 -1.048 46.003 1.00 48.72 90 SER A O 1
ATOM 662 N N . THR A 1 91 ? -25.414 0.438 44.395 1.00 52.88 91 THR A N 1
ATOM 663 C CA . THR A 1 91 ? -24.095 0.845 44.903 1.00 52.88 91 THR A CA 1
ATOM 664 C C . THR A 1 91 ? -23.677 2.230 44.393 1.00 52.88 91 THR A C 1
ATOM 666 O O . THR A 1 91 ? -24.028 2.636 43.283 1.00 52.88 91 THR A O 1
ATOM 669 N N . SER A 1 92 ? -22.855 2.920 45.198 1.00 52.44 92 SER A N 1
ATOM 670 C CA . SER A 1 92 ? -22.466 4.340 45.112 1.00 52.44 92 SER A CA 1
ATOM 671 C C . SER A 1 92 ? -21.867 4.790 43.788 1.00 52.44 92 SER A C 1
ATOM 673 O O . SER A 1 92 ? -20.668 5.029 43.652 1.00 52.44 92 SER A O 1
ATOM 675 N N . ALA A 1 93 ? -22.748 4.965 42.807 1.00 51.06 93 ALA A N 1
ATOM 676 C CA . ALA A 1 93 ? -22.449 5.583 41.536 1.00 51.06 93 ALA A CA 1
ATOM 677 C C . ALA A 1 93 ? -22.094 7.057 41.751 1.00 51.06 93 ALA A C 1
ATOM 679 O O . ALA A 1 93 ? -22.923 7.870 42.163 1.00 51.06 93 ALA A O 1
ATOM 680 N N . THR A 1 94 ? -20.855 7.413 41.439 1.00 51.53 94 THR A N 1
ATOM 681 C CA . THR A 1 94 ? -20.424 8.803 41.344 1.00 51.53 94 THR A CA 1
ATOM 682 C C . THR A 1 94 ? -20.761 9.357 39.960 1.00 51.53 94 THR A C 1
ATOM 684 O O . THR A 1 94 ? -20.908 8.623 38.976 1.00 51.53 94 THR A O 1
ATOM 687 N N . THR A 1 95 ? -20.905 10.679 39.870 1.00 46.88 95 THR A N 1
ATOM 688 C CA . THR A 1 95 ? -21.096 11.377 38.594 1.00 46.88 95 THR A CA 1
ATOM 689 C C . THR A 1 95 ? -19.978 11.000 37.616 1.00 46.88 95 THR A C 1
ATOM 691 O O . THR A 1 95 ? -18.804 11.159 37.937 1.00 46.88 95 THR A O 1
ATOM 694 N N . GLY A 1 96 ? -20.345 10.518 36.423 1.00 46.34 96 GLY A N 1
ATOM 695 C CA . GLY A 1 96 ? -19.400 10.093 35.381 1.00 46.34 96 GLY A CA 1
ATOM 696 C C . GLY A 1 96 ? -19.175 8.579 35.277 1.00 46.34 96 GLY A C 1
ATOM 697 O O . GLY A 1 96 ? -18.516 8.138 34.335 1.00 46.34 96 GLY A O 1
ATOM 698 N N . ASN A 1 97 ? -19.745 7.773 36.178 1.00 49.81 97 ASN A N 1
ATOM 699 C CA . ASN A 1 97 ? -19.666 6.315 36.075 1.00 49.81 97 ASN A CA 1
ATOM 700 C C . ASN A 1 97 ? -20.424 5.793 34.846 1.00 49.81 97 ASN A C 1
ATOM 702 O O . ASN A 1 97 ? -21.572 6.162 34.594 1.00 49.81 97 ASN A O 1
ATOM 706 N N . LEU A 1 98 ? -19.783 4.892 34.098 1.00 50.22 98 LEU A N 1
ATOM 707 C CA . LEU A 1 98 ? -20.404 4.203 32.970 1.00 50.22 98 LEU A CA 1
ATOM 708 C C . LEU A 1 98 ? -21.146 2.977 33.462 1.00 50.22 98 LEU A C 1
ATOM 710 O O . LEU A 1 98 ? -20.568 2.113 34.110 1.00 50.22 98 LEU A O 1
ATOM 714 N N . VAL A 1 99 ? -22.422 2.898 33.128 1.00 54.34 99 VAL A N 1
ATOM 715 C CA . VAL A 1 99 ? -23.302 1.823 33.574 1.00 54.34 99 VAL A CA 1
ATOM 716 C C . VAL A 1 99 ? -23.662 0.919 32.401 1.00 54.34 99 VAL A C 1
ATOM 718 O O . VAL A 1 99 ? -23.962 1.401 31.310 1.00 54.34 99 VAL A O 1
ATOM 721 N N . LYS A 1 100 ? -23.663 -0.399 32.620 1.00 54.09 100 LYS A N 1
ATOM 722 C CA . LYS A 1 100 ? -24.252 -1.381 31.693 1.00 54.09 100 LYS A CA 1
ATOM 723 C C . LYS A 1 100 ? -25.264 -2.244 32.433 1.00 54.09 100 LYS A C 1
ATOM 725 O O . LYS A 1 100 ? -25.097 -2.507 33.617 1.00 54.09 100 LYS A O 1
ATOM 730 N N . ARG A 1 101 ? -26.296 -2.710 31.726 1.00 50.16 101 ARG A N 1
ATOM 731 C CA . ARG A 1 101 ? -27.250 -3.691 32.249 1.00 50.16 101 ARG A CA 1
ATOM 732 C C . ARG A 1 101 ? -26.745 -5.124 32.004 1.00 50.16 101 ARG A C 1
ATOM 734 O O . ARG A 1 101 ? -26.347 -5.429 30.879 1.00 50.16 101 ARG A O 1
ATOM 741 N N . SER A 1 102 ? -26.742 -5.989 33.018 1.00 50.88 102 SER A N 1
ATOM 742 C CA . SER A 1 102 ? -26.521 -7.432 32.844 1.00 50.88 102 SER A CA 1
ATOM 743 C C . SER A 1 102 ? -27.713 -8.079 32.125 1.00 50.88 102 SER A C 1
ATOM 745 O O . SER A 1 102 ? -28.788 -7.482 32.021 1.00 50.88 102 SER A O 1
ATOM 747 N N . THR A 1 103 ? -27.544 -9.312 31.648 1.00 49.62 103 THR A N 1
ATOM 748 C CA . THR A 1 103 ? -28.620 -10.136 31.061 1.00 49.62 103 THR A CA 1
ATOM 749 C C . THR A 1 103 ? -29.768 -10.401 32.040 1.00 49.62 103 THR A C 1
ATOM 751 O O . THR A 1 103 ? -30.914 -10.521 31.623 1.00 49.62 103 THR A O 1
ATOM 754 N N . GLU A 1 104 ? -29.478 -10.402 33.340 1.00 51.25 104 GLU A N 1
ATOM 755 C CA . GLU A 1 104 ? -30.446 -10.532 34.442 1.00 51.25 104 GLU A CA 1
ATOM 756 C C . GLU A 1 104 ? -31.086 -9.193 34.842 1.00 51.25 104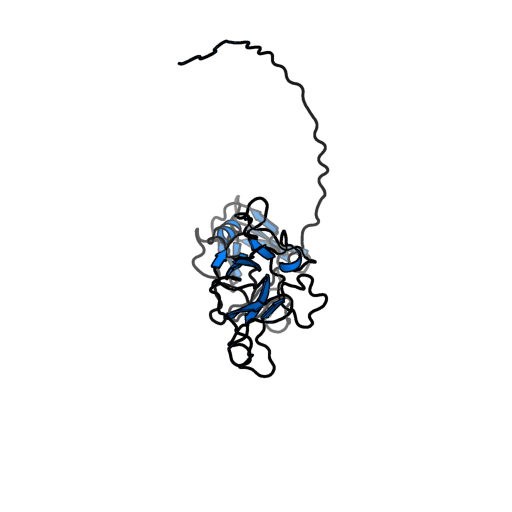 GLU A C 1
ATOM 758 O O . GLU A 1 104 ? -31.999 -9.135 35.660 1.00 51.25 104 GLU A O 1
ATOM 763 N N . GLY A 1 105 ? -30.629 -8.088 34.252 1.00 48.00 105 GLY A N 1
ATOM 764 C CA . GLY A 1 105 ? -31.230 -6.778 34.431 1.00 48.00 105 GLY A CA 1
ATOM 765 C C . GLY A 1 105 ? -30.571 -5.869 35.470 1.00 48.00 105 GLY A C 1
ATOM 766 O O . GLY A 1 105 ? -31.085 -4.769 35.681 1.00 48.00 105 GLY A O 1
ATOM 767 N N . HIS A 1 106 ? -29.445 -6.275 36.062 1.00 49.91 106 HIS A N 1
ATOM 768 C CA . HIS A 1 106 ? -28.690 -5.494 37.050 1.00 49.91 106 HIS A CA 1
ATOM 769 C C . HIS A 1 106 ? -27.865 -4.381 36.406 1.00 49.91 106 HIS A C 1
ATOM 771 O O . HIS A 1 106 ? -27.364 -4.552 35.301 1.00 49.91 106 HIS A O 1
ATOM 777 N N . ILE A 1 107 ? -27.662 -3.261 37.104 1.00 52.31 107 ILE A N 1
ATOM 778 C CA . ILE A 1 107 ? -26.719 -2.218 36.681 1.00 52.31 107 ILE A CA 1
ATOM 779 C C . ILE A 1 107 ? -25.319 -2.576 37.195 1.00 52.31 107 ILE A C 1
ATOM 781 O O . ILE A 1 107 ? -25.077 -2.586 38.397 1.00 52.31 107 ILE A O 1
ATOM 785 N N . LEU A 1 108 ? -24.395 -2.858 36.278 1.00 53.91 108 LEU A N 1
ATOM 786 C CA . LEU A 1 108 ? -22.983 -3.092 36.560 1.00 53.91 108 LEU A CA 1
ATOM 787 C C . LEU A 1 108 ? -22.225 -1.763 36.464 1.00 53.91 108 LEU A C 1
ATOM 789 O O . LEU A 1 108 ? -22.234 -1.111 35.414 1.00 53.91 108 LEU A O 1
ATOM 793 N N . LEU A 1 109 ? -21.583 -1.369 37.566 1.00 55.38 109 LEU A N 1
ATOM 794 C CA . LEU A 1 109 ? -20.608 -0.277 37.598 1.00 55.38 109 LEU A CA 1
ATOM 795 C C . LEU A 1 109 ? -19.270 -0.767 37.024 1.00 55.38 109 LEU A C 1
ATOM 797 O O . LEU A 1 109 ? -18.956 -1.956 37.145 1.00 55.38 109 LEU A O 1
ATOM 801 N N . PRO A 1 110 ? -18.455 0.110 36.416 1.00 52.06 110 PRO A N 1
ATOM 802 C CA . PRO A 1 110 ? -17.154 -0.304 35.939 1.00 52.06 110 PRO A CA 1
ATOM 803 C C . PRO A 1 110 ? -16.268 -0.564 37.159 1.00 52.06 110 PRO A C 1
ATOM 805 O O . PRO A 1 110 ? -16.113 0.299 38.024 1.00 52.06 110 PRO A O 1
ATOM 808 N N . ALA A 1 111 ? -15.651 -1.744 37.216 1.00 48.94 111 ALA A N 1
ATOM 809 C CA . ALA A 1 111 ? -14.429 -1.899 37.992 1.00 48.94 111 ALA A CA 1
ATOM 810 C C . ALA A 1 111 ? -13.396 -0.881 37.472 1.00 48.94 111 ALA A C 1
ATOM 812 O O . ALA A 1 111 ? -13.396 -0.543 36.286 1.00 48.94 111 ALA A O 1
ATOM 813 N N . THR A 1 112 ? -12.501 -0.409 38.340 1.00 46.84 112 THR A N 1
ATOM 814 C CA . THR A 1 112 ? -11.431 0.560 38.024 1.00 46.84 112 THR A CA 1
ATOM 815 C C . THR A 1 112 ? -10.600 0.188 36.786 1.00 46.84 112 THR A C 1
ATOM 817 O O . THR A 1 112 ? -10.017 1.073 36.164 1.00 46.84 112 THR A O 1
ATOM 820 N N . ALA A 1 113 ? -10.605 -1.086 36.377 1.00 49.16 113 ALA A N 1
ATOM 821 C CA . ALA A 1 113 ? -10.231 -1.533 35.042 1.00 49.16 113 ALA A CA 1
ATOM 822 C C . ALA A 1 113 ? -11.185 -2.648 34.545 1.00 49.16 113 ALA A C 1
ATOM 824 O O . ALA A 1 113 ? -11.463 -3.594 35.285 1.00 49.16 113 ALA A O 1
ATOM 825 N N . PRO A 1 114 ? -11.677 -2.591 33.295 1.00 51.38 114 PRO A N 1
ATOM 826 C CA . PRO A 1 114 ? -12.276 -3.727 32.607 1.00 51.38 114 PRO A CA 1
ATOM 827 C C . PRO A 1 114 ? -11.345 -4.945 32.617 1.00 51.38 114 PRO A C 1
ATOM 829 O O . PRO A 1 114 ? -10.239 -4.883 32.088 1.00 51.38 114 PRO A O 1
ATOM 832 N N . THR A 1 115 ? -11.779 -6.049 33.222 1.00 51.12 115 THR A N 1
ATOM 833 C CA . THR A 1 115 ? -11.018 -7.309 33.281 1.00 51.12 115 THR A CA 1
ATOM 834 C C . THR A 1 115 ? -11.606 -8.394 32.381 1.00 51.12 115 THR A C 1
ATOM 836 O O . THR A 1 115 ? -11.001 -9.448 32.222 1.00 51.12 115 THR A O 1
ATOM 839 N N . ASN A 1 116 ? -12.767 -8.150 31.770 1.00 48.38 116 ASN A N 1
ATOM 840 C CA . ASN A 1 116 ? -13.406 -9.055 30.819 1.00 48.38 116 ASN A CA 1
ATOM 841 C C . ASN A 1 116 ? -14.141 -8.266 29.714 1.00 48.38 116 ASN A C 1
ATOM 843 O O . ASN A 1 116 ? -14.343 -7.052 29.811 1.00 48.38 116 ASN A O 1
ATOM 847 N N . SER A 1 117 ? -14.551 -8.971 28.658 1.00 43.25 117 SER A N 1
ATOM 848 C CA . SER A 1 117 ? -15.236 -8.407 27.485 1.00 43.25 117 SER A CA 1
ATOM 849 C C . SER A 1 117 ? -16.642 -7.868 27.773 1.00 43.25 117 SER A C 1
ATOM 851 O O . SER A 1 117 ? -17.193 -7.138 26.952 1.00 43.25 117 SER A O 1
ATOM 853 N N . ILE A 1 118 ? -17.229 -8.196 28.929 1.00 43.47 118 ILE A N 1
ATOM 854 C CA . ILE A 1 118 ? -18.597 -7.797 29.276 1.00 43.47 118 ILE A CA 1
ATOM 855 C C . ILE A 1 118 ? -18.670 -6.464 30.031 1.00 43.47 118 ILE A C 1
ATOM 857 O O . ILE A 1 118 ? -19.772 -5.916 30.138 1.00 43.47 118 ILE A O 1
ATOM 861 N N . HIS A 1 119 ? -17.548 -5.923 30.518 1.00 48.09 119 HIS A N 1
ATOM 862 C CA . HIS A 1 119 ? -17.501 -4.657 31.256 1.00 48.09 119 HIS A CA 1
ATOM 863 C C . HIS A 1 119 ? -17.726 -3.434 30.351 1.00 48.09 119 HIS A C 1
ATOM 865 O O . HIS A 1 119 ? -17.187 -3.335 29.249 1.00 48.09 119 HIS A O 1
ATOM 871 N N . ALA A 1 120 ? -18.486 -2.456 30.854 1.00 47.03 120 ALA A N 1
ATOM 872 C CA . ALA A 1 120 ? -18.522 -1.123 30.263 1.00 47.03 120 ALA A CA 1
ATOM 873 C C . ALA A 1 120 ? -17.159 -0.444 30.461 1.00 47.03 120 ALA A C 1
ATOM 875 O O . ALA A 1 120 ? -16.590 -0.481 31.550 1.00 47.03 120 ALA A O 1
ATOM 876 N N . ALA A 1 121 ? -16.640 0.181 29.410 1.00 49.31 121 ALA A N 1
ATOM 877 C CA . ALA A 1 121 ? -15.350 0.852 29.426 1.00 49.31 121 ALA A CA 1
ATOM 878 C C . ALA A 1 121 ? -15.510 2.316 29.022 1.00 49.31 121 ALA A C 1
ATOM 880 O O . ALA A 1 121 ? -16.305 2.632 28.136 1.00 49.31 121 ALA A O 1
ATOM 881 N N . SER A 1 122 ? -14.740 3.211 29.644 1.00 48.84 122 SER A N 1
ATOM 882 C CA . SER A 1 122 ? -14.715 4.608 29.212 1.00 48.84 122 SER A CA 1
ATOM 883 C C . SER A 1 122 ? -14.072 4.757 27.856 1.00 48.84 122 SER A C 1
ATOM 885 O O . SER A 1 122 ? -13.183 3.989 27.499 1.00 48.84 122 SER A O 1
ATOM 887 N N . LYS A 1 123 ? -14.516 5.766 27.095 1.00 49.22 123 LYS A N 1
ATOM 888 C CA . LYS A 1 123 ? -13.882 6.087 25.817 1.00 49.22 123 LYS A CA 1
ATOM 889 C C . LYS A 1 123 ? -12.382 6.300 26.023 1.00 49.22 123 LYS A C 1
ATOM 891 O O . LYS A 1 123 ? -11.599 5.707 25.309 1.00 49.22 123 LYS A O 1
ATOM 896 N N . GLY A 1 124 ? -11.997 7.004 27.092 1.00 47.94 124 GLY A N 1
ATOM 897 C CA . GLY A 1 124 ? -10.602 7.140 27.507 1.00 47.94 124 GLY A CA 1
ATOM 898 C C . GLY A 1 124 ? -9.900 5.807 27.795 1.00 47.94 124 GLY A C 1
ATOM 899 O O . GLY A 1 124 ? -8.761 5.659 27.398 1.00 47.94 124 GLY A O 1
ATOM 900 N N . TYR A 1 125 ? -10.552 4.814 28.412 1.00 51.50 125 TYR A N 1
ATOM 901 C CA . TYR A 1 125 ? -9.980 3.469 28.590 1.00 51.50 125 TYR A CA 1
ATOM 902 C C . TYR A 1 125 ? -9.841 2.707 27.263 1.00 51.50 125 TYR A C 1
ATOM 904 O O . TYR A 1 125 ? -8.856 2.007 27.061 1.00 51.50 125 TYR A O 1
ATOM 912 N N . VAL A 1 126 ? -10.815 2.824 26.356 1.00 50.38 126 VAL A N 1
ATOM 913 C CA . VAL A 1 126 ? -10.761 2.224 25.010 1.00 50.38 126 VAL A CA 1
ATOM 914 C C . VAL A 1 126 ? -9.663 2.879 24.171 1.00 50.38 126 VAL A C 1
ATOM 916 O O . VAL A 1 126 ? -8.895 2.175 23.526 1.00 50.38 126 VAL A O 1
ATOM 919 N N . ASP A 1 127 ? -9.549 4.201 24.250 1.00 46.72 127 ASP A N 1
ATOM 920 C CA . ASP A 1 127 ? -8.549 5.013 23.558 1.00 46.72 127 ASP A CA 1
ATOM 921 C C . ASP A 1 127 ? -7.147 4.872 24.192 1.00 46.72 127 ASP A C 1
ATOM 923 O O . ASP A 1 127 ? -6.144 5.047 23.506 1.00 46.72 127 ASP A O 1
ATOM 927 N N . ALA A 1 128 ? -7.062 4.552 25.492 1.00 45.91 128 ALA A N 1
ATOM 928 C CA . ALA A 1 128 ? -5.816 4.303 26.224 1.00 45.91 128 ALA A CA 1
ATOM 929 C C . ALA A 1 128 ? -5.329 2.850 26.133 1.00 45.91 128 ALA A C 1
ATOM 931 O O . ALA A 1 128 ? -4.217 2.560 26.581 1.00 45.91 128 ALA A O 1
ATOM 932 N N . ARG A 1 129 ? -6.103 1.932 25.530 1.00 56.03 129 ARG A N 1
ATOM 933 C CA . ARG A 1 129 ? -5.507 0.698 25.005 1.00 56.03 129 ARG A CA 1
ATOM 934 C C . ARG A 1 129 ? -4.528 1.153 23.938 1.00 56.03 129 ARG A C 1
ATOM 936 O O . ARG A 1 129 ? -4.943 1.803 22.987 1.00 56.03 129 ARG A O 1
ATOM 943 N N . THR A 1 130 ? -3.251 0.867 24.166 1.00 56.50 130 THR A N 1
ATOM 944 C CA . THR A 1 130 ? -2.085 1.087 23.303 1.00 56.50 130 THR A CA 1
ATOM 945 C C . THR A 1 130 ? -2.484 1.441 21.871 1.00 56.50 130 THR A C 1
ATOM 947 O O . THR A 1 130 ? -3.220 0.646 21.276 1.00 56.50 130 THR A O 1
ATOM 950 N N . PRO A 1 131 ? -2.057 2.600 21.328 1.00 67.38 131 PRO A N 1
ATOM 951 C CA . PRO A 1 131 ? -2.615 3.119 20.088 1.00 67.38 131 PRO A CA 1
ATOM 952 C C . PRO A 1 131 ? -2.662 2.011 19.033 1.00 67.38 131 PRO A C 1
ATOM 954 O O . PRO A 1 131 ? -1.655 1.354 18.764 1.00 67.38 131 PRO A O 1
ATOM 957 N N . GLN A 1 132 ? -3.868 1.724 18.541 1.00 75.31 132 GLN A N 1
ATOM 958 C CA . GLN A 1 132 ? -4.081 0.621 17.612 1.00 75.31 132 GLN A CA 1
ATOM 959 C C . GLN A 1 132 ? -3.415 0.969 16.281 1.00 75.31 132 GLN A C 1
ATOM 961 O O . GLN A 1 132 ? -3.444 2.137 15.872 1.00 75.31 132 GLN A O 1
ATOM 966 N N . PRO A 1 133 ? -2.804 -0.003 15.590 1.00 86.19 133 PRO A N 1
ATOM 967 C CA . PRO A 1 133 ? -2.344 0.219 14.234 1.00 86.19 133 PRO A CA 1
ATOM 968 C C . PRO A 1 133 ? -3.478 0.748 13.356 1.00 86.19 133 PRO A C 1
ATOM 970 O O . PRO A 1 133 ? -4.538 0.142 13.260 1.00 86.19 133 PRO A O 1
ATOM 973 N N . ALA A 1 134 ? -3.239 1.894 12.732 1.00 86.75 134 ALA A N 1
ATOM 974 C CA . ALA A 1 134 ? -4.130 2.523 11.767 1.00 86.75 134 ALA A CA 1
ATOM 975 C C . ALA A 1 134 ? -3.630 2.325 10.329 1.00 86.75 134 ALA A C 1
ATOM 977 O O . ALA A 1 134 ? -4.396 2.488 9.382 1.00 86.75 134 ALA A O 1
ATOM 978 N N . PHE A 1 135 ? -2.350 1.973 10.159 1.00 93.12 135 PHE A N 1
ATOM 979 C CA . PHE A 1 135 ? -1.720 1.780 8.860 1.00 93.12 135 PHE A CA 1
ATOM 980 C C . PHE A 1 135 ? -0.802 0.560 8.857 1.00 93.12 135 PHE A C 1
ATOM 982 O O . PHE A 1 135 ? 0.019 0.377 9.760 1.00 93.12 135 PHE A O 1
ATOM 989 N N . MET A 1 136 ? -0.902 -0.225 7.790 1.00 97.31 136 MET A N 1
ATOM 990 C CA . MET A 1 136 ? 0.140 -1.139 7.348 1.00 97.31 136 MET A CA 1
ATOM 991 C C . MET A 1 136 ? 1.126 -0.351 6.485 1.00 97.31 136 MET A C 1
ATOM 993 O O . MET A 1 136 ? 0.716 0.345 5.558 1.00 97.31 136 MET A O 1
ATOM 997 N N . VAL A 1 137 ? 2.418 -0.430 6.783 1.00 98.00 137 VAL A N 1
ATOM 998 C CA . VAL A 1 137 ? 3.475 0.284 6.063 1.00 98.00 137 VAL A CA 1
ATOM 999 C C . VAL A 1 137 ? 4.511 -0.704 5.557 1.00 98.00 137 VAL A C 1
ATOM 1001 O O . VAL A 1 137 ? 5.177 -1.371 6.350 1.00 98.00 137 VAL A O 1
ATOM 1004 N N . CYS A 1 138 ? 4.677 -0.744 4.241 1.00 98.25 138 CYS A N 1
ATOM 1005 C CA . CYS A 1 138 ? 5.658 -1.565 3.546 1.00 98.25 138 CYS A CA 1
ATOM 1006 C C . CYS A 1 138 ? 6.713 -0.666 2.899 1.00 98.25 138 CYS A C 1
ATOM 1008 O O . CYS A 1 138 ? 6.380 0.362 2.306 1.00 98.25 138 CYS A O 1
ATOM 1010 N N . THR A 1 139 ? 7.977 -1.076 2.970 1.00 97.31 139 THR A N 1
ATOM 1011 C CA . THR A 1 139 ? 9.066 -0.439 2.222 1.00 97.31 139 THR A CA 1
ATOM 1012 C C . THR A 1 139 ? 9.605 -1.441 1.218 1.00 97.31 139 THR A C 1
ATOM 1014 O O . THR A 1 139 ? 10.119 -2.487 1.608 1.00 97.31 139 THR A O 1
ATOM 1017 N N . ILE A 1 140 ? 9.516 -1.113 -0.066 1.00 97.38 140 ILE A N 1
ATOM 1018 C CA . ILE A 1 140 ? 10.040 -1.938 -1.156 1.00 97.38 140 ILE A CA 1
ATOM 1019 C C . ILE A 1 140 ? 11.254 -1.262 -1.792 1.00 97.38 140 ILE A C 1
ATOM 1021 O O . ILE A 1 140 ? 11.395 -0.037 -1.763 1.00 97.38 140 ILE A O 1
ATOM 1025 N N . GLN A 1 141 ? 12.142 -2.066 -2.368 1.00 95.69 141 GLN A N 1
ATOM 1026 C CA . GLN A 1 141 ? 13.334 -1.584 -3.059 1.00 95.69 141 GLN A CA 1
ATOM 1027 C C . GLN A 1 141 ? 13.154 -1.794 -4.556 1.00 95.69 141 GLN A C 1
ATOM 1029 O O . GLN A 1 141 ? 13.001 -2.929 -5.001 1.00 95.69 141 GLN A O 1
ATOM 1034 N N . LEU A 1 142 ? 13.182 -0.718 -5.343 1.00 95.69 142 LEU A N 1
ATOM 1035 C CA . LEU A 1 142 ? 13.050 -0.837 -6.794 1.00 95.69 142 LEU A CA 1
ATOM 1036 C C . LEU A 1 142 ? 14.395 -1.090 -7.462 1.00 95.69 142 LEU A C 1
ATOM 1038 O O . LEU A 1 142 ? 14.473 -1.944 -8.330 1.00 95.69 142 LEU A O 1
ATOM 1042 N N . ASN A 1 143 ? 15.463 -0.423 -7.028 1.00 92.50 143 ASN A N 1
ATOM 1043 C CA . ASN A 1 143 ? 16.789 -0.578 -7.626 1.00 92.50 143 ASN A CA 1
ATOM 1044 C C . ASN A 1 143 ? 17.793 -1.064 -6.576 1.00 92.50 143 ASN A C 1
ATOM 1046 O O . ASN A 1 143 ? 18.304 -0.273 -5.787 1.00 92.50 143 ASN A O 1
ATOM 1050 N N . THR A 1 144 ? 18.062 -2.369 -6.574 1.00 86.00 144 THR A N 1
ATOM 1051 C CA . THR A 1 144 ? 18.872 -3.075 -5.564 1.00 86.00 144 THR A CA 1
ATOM 1052 C C . THR A 1 144 ? 20.246 -3.497 -6.071 1.00 86.00 144 THR A C 1
ATOM 1054 O O . THR A 1 144 ? 21.179 -3.609 -5.281 1.00 86.00 144 THR A O 1
ATOM 1057 N N . ALA A 1 145 ? 20.379 -3.727 -7.377 1.00 87.56 145 ALA A N 1
ATOM 1058 C CA . ALA A 1 145 ? 21.604 -4.185 -8.015 1.00 87.56 145 ALA A CA 1
ATOM 1059 C C . ALA A 1 145 ? 22.116 -3.168 -9.056 1.00 87.56 145 ALA A C 1
ATOM 1061 O O . ALA A 1 145 ? 21.353 -2.333 -9.564 1.00 87.56 145 ALA A O 1
ATOM 1062 N N . PRO A 1 146 ? 23.419 -3.203 -9.394 1.00 86.12 146 PRO A N 1
ATOM 1063 C CA . PRO A 1 146 ? 23.928 -2.531 -10.584 1.00 86.12 146 PRO A CA 1
ATOM 1064 C C . PRO A 1 146 ? 23.166 -2.998 -11.831 1.00 86.12 146 PRO A C 1
ATOM 1066 O O . PRO A 1 146 ? 22.985 -4.193 -12.031 1.00 86.12 146 PRO A O 1
ATOM 1069 N N . GLY A 1 147 ? 22.720 -2.054 -12.661 1.00 84.62 147 GLY A N 1
ATOM 1070 C CA . GLY A 1 147 ? 21.930 -2.345 -13.863 1.00 84.62 1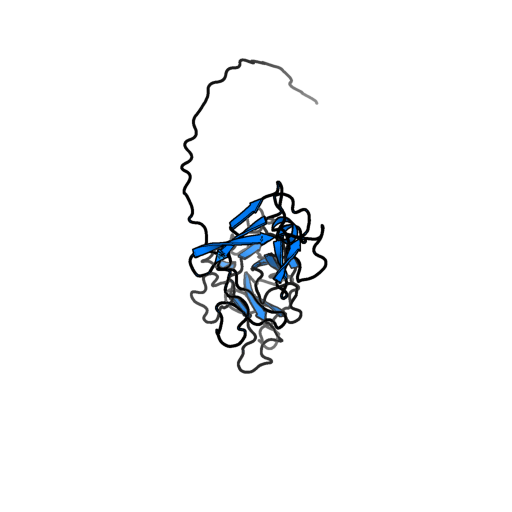47 GLY A CA 1
ATOM 1071 C C . GLY A 1 147 ? 20.413 -2.328 -13.659 1.00 84.62 147 GLY A C 1
ATOM 1072 O O . GLY A 1 147 ? 19.697 -2.179 -14.645 1.00 84.62 147 GLY A O 1
ATOM 1073 N N . ASP A 1 148 ? 19.915 -2.375 -12.416 1.00 90.69 148 ASP A N 1
ATOM 1074 C CA . ASP A 1 148 ? 18.487 -2.164 -12.163 1.00 90.69 148 ASP A CA 1
ATOM 1075 C C . ASP A 1 148 ? 18.079 -0.756 -12.640 1.00 90.69 148 ASP A C 1
ATOM 1077 O O . ASP A 1 148 ? 18.733 0.249 -12.303 1.00 90.69 148 ASP A O 1
ATOM 1081 N N . ALA A 1 149 ? 16.985 -0.712 -13.408 1.00 91.12 149 ALA A N 1
ATOM 1082 C CA . ALA A 1 149 ? 16.366 0.492 -13.966 1.00 91.12 149 ALA A CA 1
ATOM 1083 C C . ALA A 1 149 ? 14.842 0.529 -13.732 1.00 91.12 149 ALA A C 1
ATOM 1085 O O . ALA A 1 149 ? 14.097 1.141 -14.499 1.00 91.12 149 ALA A O 1
ATOM 1086 N N . TYR A 1 150 ? 14.365 -0.146 -12.685 1.00 96.31 150 TYR A N 1
ATOM 1087 C CA . TYR A 1 150 ? 12.944 -0.209 -12.353 1.00 96.31 150 TYR A CA 1
ATOM 1088 C C . TYR A 1 150 ? 12.463 1.133 -11.802 1.00 96.31 150 TYR A C 1
ATOM 1090 O O . TYR A 1 150 ? 13.156 1.786 -11.018 1.00 96.31 150 TYR A O 1
ATOM 1098 N N . THR A 1 151 ? 11.278 1.565 -12.213 1.00 95.50 151 THR A N 1
ATOM 1099 C CA . THR A 1 151 ? 10.756 2.902 -11.879 1.00 95.50 151 THR A CA 1
ATOM 1100 C C . THR A 1 151 ? 9.352 2.882 -11.311 1.00 95.50 151 THR A C 1
ATOM 1102 O O . THR A 1 151 ? 8.941 3.865 -10.702 1.00 95.50 151 THR A O 1
ATOM 1105 N N . ASP A 1 152 ? 8.645 1.772 -11.485 1.00 97.69 152 ASP A N 1
ATOM 1106 C CA . ASP A 1 152 ? 7.281 1.556 -11.032 1.00 97.69 152 ASP A CA 1
ATOM 1107 C C . ASP A 1 152 ? 7.136 0.131 -10.472 1.00 97.69 152 ASP A C 1
ATOM 1109 O O . ASP A 1 152 ? 8.078 -0.674 -10.504 1.00 97.69 152 ASP A O 1
ATOM 1113 N N . PHE A 1 153 ? 5.970 -0.154 -9.895 1.00 98.19 153 PHE A N 1
ATOM 1114 C CA . PHE A 1 153 ? 5.675 -1.427 -9.254 1.00 98.19 153 PHE A CA 1
ATOM 1115 C C . PHE A 1 153 ? 4.183 -1.776 -9.274 1.00 98.19 153 PHE A C 1
ATOM 1117 O O . PHE A 1 153 ? 3.306 -0.911 -9.342 1.00 98.19 153 PHE A O 1
ATOM 1124 N N . GLU A 1 154 ? 3.906 -3.072 -9.159 1.00 97.75 154 GLU A N 1
ATOM 1125 C CA . GLU A 1 154 ? 2.612 -3.597 -8.732 1.00 97.75 154 GLU A CA 1
ATOM 1126 C C . GLU A 1 154 ? 2.715 -3.999 -7.265 1.00 97.75 154 GLU A C 1
ATOM 1128 O O . GLU A 1 154 ? 3.750 -4.501 -6.827 1.00 97.75 154 GLU A O 1
ATOM 1133 N N . PHE A 1 155 ? 1.644 -3.802 -6.506 1.00 98.06 155 PHE A N 1
ATOM 1134 C CA . PHE A 1 155 ? 1.562 -4.187 -5.104 1.00 98.06 155 PHE A CA 1
ATOM 1135 C C . PHE A 1 155 ? 0.259 -4.926 -4.842 1.00 98.06 155 PHE A C 1
ATOM 1137 O O . PHE A 1 155 ? -0.812 -4.491 -5.279 1.00 98.06 155 PHE A O 1
ATOM 1144 N N . LYS A 1 156 ? 0.359 -6.054 -4.141 1.00 96.00 156 LYS A N 1
ATOM 1145 C CA . LYS A 1 156 ? -0.764 -6.938 -3.855 1.00 96.00 156 LYS A CA 1
ATOM 1146 C C . LYS A 1 156 ? -0.804 -7.309 -2.385 1.00 96.00 156 LYS A C 1
ATOM 1148 O O . LYS A 1 156 ? 0.229 -7.501 -1.747 1.00 96.00 156 LYS A O 1
ATOM 1153 N N . ILE A 1 157 ? -2.024 -7.430 -1.877 1.00 96.38 157 ILE A N 1
ATOM 1154 C CA . ILE A 1 157 ? -2.307 -8.073 -0.597 1.00 96.38 157 ILE A CA 1
ATOM 1155 C C . ILE A 1 157 ? -3.331 -9.159 -0.862 1.00 96.38 157 ILE A C 1
ATOM 1157 O O . ILE A 1 157 ? -4.386 -8.900 -1.451 1.00 96.38 157 ILE A O 1
ATOM 1161 N N . THR A 1 158 ? -3.015 -10.359 -0.409 1.00 94.44 158 THR A N 1
ATOM 1162 C CA . THR A 1 158 ? -3.871 -11.532 -0.520 1.00 94.44 158 THR A CA 1
ATOM 1163 C C . THR A 1 158 ? -4.103 -12.145 0.858 1.00 94.44 158 THR A C 1
ATOM 1165 O O . THR A 1 158 ? -3.369 -11.862 1.806 1.00 94.44 158 THR A O 1
ATOM 1168 N N . ILE A 1 159 ? -5.180 -12.919 0.989 1.00 90.19 159 ILE A N 1
ATOM 1169 C CA . ILE A 1 159 ? -5.553 -13.628 2.230 1.00 90.19 159 ILE A CA 1
ATOM 1170 C C . ILE A 1 159 ? -5.212 -15.128 2.183 1.00 90.19 159 ILE A C 1
ATOM 1172 O O . ILE A 1 159 ? -5.659 -15.894 3.033 1.00 90.19 159 ILE A O 1
ATOM 1176 N N . SER A 1 160 ? -4.468 -15.545 1.161 1.00 85.50 160 SER A N 1
ATOM 1177 C CA . SER A 1 160 ? -3.928 -16.889 0.939 1.00 85.50 160 SER A CA 1
ATOM 1178 C C . SER A 1 160 ? -2.780 -16.790 -0.075 1.00 85.50 160 SER A C 1
ATOM 1180 O O . SER A 1 160 ? -2.473 -15.702 -0.566 1.00 85.50 160 SER A O 1
ATOM 1182 N N . ASN A 1 161 ? -2.155 -17.916 -0.425 1.00 76.69 161 ASN A N 1
ATOM 1183 C CA . ASN A 1 161 ? -1.220 -17.949 -1.543 1.00 76.69 161 ASN A CA 1
ATOM 1184 C C . ASN A 1 161 ? -1.959 -17.637 -2.859 1.00 76.69 161 ASN A C 1
ATOM 1186 O O . ASN A 1 161 ? -2.923 -18.316 -3.226 1.00 76.69 161 ASN A O 1
ATOM 1190 N N . PHE A 1 162 ? -1.523 -16.595 -3.570 1.00 71.75 162 PHE A N 1
ATOM 1191 C CA . PHE A 1 162 ? -2.249 -16.094 -4.732 1.00 71.75 162 PHE A CA 1
ATOM 1192 C C . PHE A 1 162 ? -2.403 -17.168 -5.816 1.00 71.75 162 PHE A C 1
ATOM 1194 O O . PHE A 1 162 ? -1.429 -17.678 -6.367 1.00 71.75 162 PHE A O 1
ATOM 1201 N N . GLY A 1 163 ? -3.656 -17.457 -6.168 1.00 70.31 163 GLY A N 1
ATOM 1202 C CA . GLY A 1 163 ? -4.002 -18.402 -7.227 1.00 70.31 163 GLY A CA 1
ATOM 1203 C C . GLY A 1 163 ? -4.083 -19.863 -6.808 1.00 70.31 163 GLY A C 1
ATOM 1204 O O . GLY A 1 163 ? -4.259 -20.724 -7.666 1.00 70.31 163 GLY A O 1
ATOM 1205 N N . GLU A 1 164 ? -4.021 -20.138 -5.507 1.00 74.38 164 GLU A N 1
ATOM 1206 C CA . GLU A 1 164 ? -4.319 -21.460 -4.965 1.00 74.38 164 GLU A CA 1
ATOM 1207 C C . GLU A 1 164 ? -5.818 -21.806 -5.073 1.00 74.38 164 GLU A C 1
ATOM 1209 O O . GLU A 1 164 ? -6.170 -22.973 -5.246 1.00 74.38 164 GLU A O 1
ATOM 1214 N N . HIS A 1 165 ? -6.714 -20.810 -5.040 1.00 68.25 165 HIS A N 1
ATOM 1215 C CA . HIS A 1 165 ? -8.161 -21.031 -5.110 1.00 68.25 165 HIS A CA 1
ATOM 1216 C C . HIS A 1 165 ? -8.773 -20.659 -6.468 1.00 68.25 165 HIS A C 1
ATOM 1218 O O . HIS A 1 165 ? -8.383 -19.693 -7.126 1.00 68.25 165 HIS A O 1
ATOM 1224 N N . THR A 1 166 ? -9.786 -21.429 -6.879 1.00 71.56 166 THR A N 1
ATOM 1225 C CA . THR A 1 166 ? -10.635 -21.144 -8.045 1.00 71.56 166 THR A CA 1
ATOM 1226 C C . THR A 1 166 ? -12.109 -21.138 -7.612 1.00 71.56 166 THR A C 1
ATOM 1228 O O . THR A 1 166 ? -12.573 -22.158 -7.099 1.00 71.56 166 THR A O 1
ATOM 1231 N N . PRO A 1 167 ? -12.871 -20.048 -7.837 1.00 75.69 167 PRO A N 1
ATOM 1232 C CA . PRO A 1 167 ? -12.459 -18.793 -8.476 1.00 75.69 167 PRO A CA 1
ATOM 1233 C C . PRO A 1 167 ? -11.462 -17.994 -7.622 1.00 75.69 167 PRO A C 1
ATOM 1235 O O . PRO A 1 167 ? -11.400 -18.170 -6.412 1.00 75.69 167 PRO A O 1
ATOM 1238 N N . PHE A 1 168 ? -10.690 -17.111 -8.262 1.00 74.00 168 PHE A N 1
ATOM 1239 C CA . PHE A 1 168 ? -9.711 -16.252 -7.590 1.00 74.00 168 PHE A CA 1
ATOM 1240 C C . PHE A 1 168 ? -10.417 -15.249 -6.665 1.00 74.00 168 PHE A C 1
ATOM 1242 O O . PHE A 1 168 ? -10.804 -14.163 -7.094 1.00 74.00 168 PHE A O 1
ATOM 1249 N N . THR A 1 169 ? -10.602 -15.616 -5.399 1.00 77.62 169 THR A N 1
ATOM 1250 C CA . THR A 1 169 ? -11.278 -14.783 -4.387 1.00 77.62 169 THR A CA 1
ATOM 1251 C C . THR A 1 169 ? -10.326 -14.135 -3.395 1.00 77.62 169 THR A C 1
ATOM 1253 O O . THR A 1 169 ? -10.748 -13.338 -2.563 1.00 77.62 169 THR A O 1
ATOM 1256 N N . ASP A 1 170 ? -9.042 -14.463 -3.482 1.00 87.50 170 ASP A N 1
ATOM 1257 C CA . ASP A 1 170 ? -8.112 -14.211 -2.385 1.00 87.50 170 ASP A CA 1
ATOM 1258 C C . ASP A 1 170 ? -7.372 -12.875 -2.513 1.00 87.50 170 ASP A C 1
ATOM 1260 O O . ASP A 1 170 ? -6.653 -12.470 -1.600 1.00 87.50 170 ASP A O 1
ATOM 1264 N N . LEU A 1 171 ? -7.542 -12.178 -3.641 1.00 91.62 171 LEU A N 1
ATOM 1265 C CA . LEU A 1 171 ? -6.970 -10.858 -3.885 1.00 91.62 171 LEU A CA 1
ATOM 1266 C C . LEU A 1 171 ? -7.779 -9.785 -3.168 1.00 91.62 171 LEU A C 1
ATOM 1268 O O . LEU A 1 171 ? -8.866 -9.416 -3.607 1.00 91.62 171 LEU A O 1
ATOM 1272 N N . TYR A 1 172 ? -7.217 -9.249 -2.089 1.00 93.69 172 TYR A N 1
ATOM 1273 C CA . TYR A 1 172 ? -7.867 -8.197 -1.320 1.00 93.69 172 TYR A CA 1
ATOM 1274 C C . TYR A 1 172 ? -7.498 -6.799 -1.821 1.00 93.69 172 TYR A C 1
ATOM 1276 O O . TYR A 1 172 ? -8.353 -5.924 -1.958 1.00 93.69 172 TYR A O 1
ATOM 1284 N N . LEU A 1 173 ? -6.217 -6.590 -2.129 1.00 95.81 173 LEU A N 1
ATOM 1285 C CA . LEU A 1 173 ? -5.715 -5.338 -2.680 1.00 95.81 173 LEU A CA 1
ATOM 1286 C C . LEU A 1 173 ? -4.869 -5.624 -3.910 1.00 95.81 173 LEU A C 1
ATOM 1288 O O . LEU A 1 173 ? -3.984 -6.476 -3.876 1.00 95.81 173 LEU A O 1
ATOM 1292 N N . TYR A 1 174 ? -5.104 -4.849 -4.965 1.00 96.38 174 TYR A N 1
ATOM 1293 C CA . TYR A 1 174 ? -4.203 -4.747 -6.105 1.00 96.38 174 TYR A CA 1
ATOM 1294 C C . TYR A 1 174 ? -4.040 -3.285 -6.497 1.00 96.38 174 TYR A C 1
ATOM 1296 O O . TYR A 1 174 ? -5.021 -2.573 -6.726 1.00 96.38 174 TYR A O 1
ATOM 1304 N N . TYR A 1 175 ? -2.787 -2.850 -6.546 1.00 98.06 175 TYR A N 1
ATOM 1305 C CA . TYR A 1 175 ? -2.389 -1.493 -6.865 1.00 98.06 175 TYR A CA 1
ATOM 1306 C C . TYR A 1 175 ? -1.308 -1.494 -7.944 1.00 98.06 175 TYR A C 1
ATOM 1308 O O . TYR A 1 175 ? -0.319 -2.218 -7.834 1.00 98.06 175 TYR A O 1
ATOM 1316 N N . HIS A 1 176 ? -1.488 -0.657 -8.960 1.00 97.38 176 HIS A N 1
ATOM 1317 C CA . HIS A 1 176 ? -0.589 -0.522 -10.100 1.00 97.38 176 HIS A CA 1
ATOM 1318 C C . HIS A 1 176 ? -0.052 0.914 -10.132 1.00 97.38 176 HIS A C 1
ATOM 1320 O O . HIS A 1 176 ? -0.786 1.841 -10.484 1.00 97.38 176 HIS A O 1
ATOM 1326 N N . SER A 1 177 ? 1.215 1.124 -9.745 1.00 97.62 177 SER A N 1
ATOM 1327 C CA . SER A 1 177 ? 1.747 2.478 -9.517 1.00 97.62 177 SER A CA 1
ATOM 1328 C C . SER A 1 177 ? 1.668 3.415 -10.727 1.00 97.62 177 SER A C 1
ATOM 1330 O O . SER A 1 177 ? 1.520 4.612 -10.505 1.00 97.62 177 SER A O 1
ATOM 1332 N N . PRO A 1 178 ? 1.686 2.957 -11.993 1.00 97.00 178 PRO A N 1
ATOM 1333 C CA . PRO A 1 178 ? 1.445 3.835 -13.130 1.00 97.00 178 PRO A CA 1
ATOM 1334 C C . PRO A 1 178 ? 0.041 4.412 -13.257 1.00 97.00 178 PRO A C 1
ATOM 1336 O O . PRO A 1 178 ? -0.130 5.426 -13.927 1.00 97.00 178 PRO A O 1
ATOM 1339 N N . ASP A 1 179 ? -0.948 3.785 -12.626 1.00 96.19 179 ASP A N 1
ATOM 1340 C CA . ASP A 1 179 ? -2.350 4.197 -12.673 1.00 96.19 179 ASP A CA 1
ATOM 1341 C C . ASP A 1 179 ? -2.891 4.381 -11.245 1.00 96.19 179 ASP A C 1
ATOM 1343 O O . ASP A 1 179 ? -3.792 3.655 -10.813 1.00 96.19 179 ASP A O 1
ATOM 1347 N N . PRO A 1 180 ? -2.347 5.348 -10.478 1.00 95.75 180 PRO A N 1
ATOM 1348 C CA . PRO A 1 180 ? -2.724 5.552 -9.079 1.00 95.75 180 PRO A CA 1
ATOM 1349 C C . PRO A 1 180 ? -4.199 5.946 -8.916 1.00 95.75 180 PRO A C 1
ATOM 1351 O O . PRO A 1 180 ? -4.788 5.699 -7.864 1.00 95.75 180 PRO A O 1
ATOM 1354 N N . GLY A 1 181 ? -4.795 6.539 -9.956 1.00 94.44 181 GLY A N 1
ATOM 1355 C CA . GLY A 1 181 ? -6.206 6.914 -10.009 1.00 94.44 181 GLY A CA 1
ATOM 1356 C C . GLY A 1 181 ? -7.151 5.769 -10.383 1.00 94.44 181 GLY A C 1
ATOM 1357 O O . GLY A 1 181 ? -8.362 5.963 -10.318 1.00 94.44 181 GLY A O 1
ATOM 1358 N N . ARG A 1 182 ? -6.623 4.589 -10.749 1.00 93.88 182 ARG A N 1
ATOM 1359 C CA . ARG A 1 182 ? -7.396 3.401 -11.159 1.00 93.88 182 ARG A CA 1
ATOM 1360 C C . ARG A 1 182 ? -8.321 3.648 -12.348 1.00 93.88 182 ARG A C 1
ATOM 1362 O O . ARG A 1 182 ? -9.466 3.203 -12.370 1.00 93.88 182 ARG A O 1
ATOM 1369 N N . THR A 1 183 ? -7.827 4.399 -13.322 1.00 94.06 183 THR A N 1
ATOM 1370 C CA . THR A 1 183 ? -8.606 4.839 -14.484 1.00 94.06 183 THR A CA 1
ATOM 1371 C C . THR A 1 183 ? -8.378 3.990 -15.729 1.00 94.06 183 THR A C 1
ATOM 1373 O O . THR A 1 183 ? -9.228 3.983 -16.615 1.00 94.06 183 THR A O 1
ATOM 1376 N N . VAL A 1 184 ? -7.255 3.270 -15.805 1.00 92.38 184 VAL A N 1
ATOM 1377 C CA . VAL A 1 184 ? -6.819 2.545 -17.008 1.00 92.38 184 VAL A CA 1
ATOM 1378 C C . VAL A 1 184 ? -6.694 1.045 -16.751 1.00 92.38 184 VAL A C 1
ATOM 1380 O O . VAL A 1 184 ? -7.153 0.242 -17.561 1.00 92.38 184 VAL A O 1
ATOM 1383 N N . VAL A 1 185 ? -6.085 0.640 -15.635 1.00 91.62 185 VAL A N 1
ATOM 1384 C CA . VAL A 1 185 ? -5.822 -0.771 -15.332 1.00 91.62 185 VAL A CA 1
ATOM 1385 C C . VAL A 1 185 ? -7.049 -1.401 -14.689 1.00 91.62 185 VAL A C 1
ATOM 1387 O O . VAL A 1 185 ? -7.336 -1.206 -13.505 1.00 91.62 185 VAL A O 1
ATOM 1390 N N . THR A 1 186 ? -7.764 -2.197 -15.481 1.00 86.38 186 THR A N 1
ATOM 1391 C CA . THR A 1 186 ? -8.920 -2.966 -15.022 1.00 86.38 186 THR A CA 1
ATOM 1392 C C . THR A 1 186 ? -8.471 -4.046 -14.037 1.00 86.38 186 THR A C 1
ATOM 1394 O O . THR A 1 186 ? -7.630 -4.877 -14.373 1.00 86.38 186 THR A O 1
ATOM 1397 N N . GLY A 1 187 ? -9.039 -4.045 -12.830 1.00 87.25 187 GLY A N 1
ATOM 1398 C CA . GLY A 1 187 ? -8.783 -5.059 -11.801 1.00 87.25 187 GLY A CA 1
ATOM 1399 C C . GLY A 1 187 ? -8.113 -4.537 -10.532 1.00 87.25 187 GLY A C 1
ATOM 1400 O O . GLY A 1 187 ? -8.018 -5.290 -9.567 1.00 87.25 187 GLY A O 1
ATOM 1401 N N . GLN A 1 188 ? -7.682 -3.270 -10.483 1.00 93.50 188 GLN A N 1
ATOM 1402 C CA . GLN A 1 188 ? -7.258 -2.653 -9.220 1.00 93.50 188 GLN A CA 1
ATOM 1403 C C . GLN A 1 188 ? -8.416 -2.650 -8.207 1.00 93.50 188 GLN A C 1
ATOM 1405 O O . GLN A 1 188 ? -9.516 -2.190 -8.513 1.00 93.50 188 GLN A O 1
ATOM 1410 N N . VAL A 1 189 ? -8.166 -3.152 -6.995 1.00 94.44 189 VAL A N 1
ATOM 1411 C CA . VAL A 1 189 ? -9.177 -3.382 -5.943 1.00 94.44 189 VAL A CA 1
ATOM 1412 C C . VAL A 1 189 ? -8.642 -3.024 -4.555 1.00 94.44 189 VAL A C 1
ATOM 1414 O O . VAL A 1 189 ? -7.446 -2.783 -4.377 1.00 94.44 189 VAL A O 1
ATOM 1417 N N . GLY A 1 190 ? -9.540 -2.975 -3.569 1.00 93.44 190 GLY A N 1
ATOM 1418 C CA . GLY A 1 190 ? -9.208 -2.709 -2.168 1.00 93.44 190 GLY A CA 1
ATOM 1419 C C . GLY A 1 190 ? -8.931 -1.231 -1.865 1.00 93.44 190 GLY A C 1
ATOM 1420 O O . GLY A 1 190 ? -9.133 -0.368 -2.728 1.00 93.44 190 GLY A O 1
ATOM 1421 N N . PRO A 1 191 ? -8.466 -0.906 -0.647 1.00 92.38 191 PRO A N 1
ATOM 1422 C CA . PRO A 1 191 ? -8.097 0.457 -0.264 1.00 92.38 191 PRO A CA 1
ATOM 1423 C C . PRO A 1 191 ? -7.038 1.069 -1.193 1.00 92.38 191 PRO A C 1
ATOM 1425 O O . PRO A 1 191 ? -6.169 0.365 -1.707 1.00 92.38 191 PRO A O 1
ATOM 1428 N N . VAL A 1 192 ? -7.090 2.387 -1.414 1.00 93.44 192 VAL A N 1
ATOM 1429 C CA . VAL A 1 192 ? -6.058 3.099 -2.187 1.00 93.44 192 VAL A CA 1
ATOM 1430 C C . VAL A 1 192 ? -4.875 3.412 -1.262 1.00 93.44 192 VAL A C 1
ATOM 1432 O O . VAL A 1 192 ? -5.060 4.146 -0.286 1.00 93.44 192 VAL A O 1
ATOM 1435 N N . PRO A 1 193 ? -3.668 2.882 -1.530 1.00 96.62 193 PRO A N 1
ATOM 1436 C CA . PRO A 1 193 ? -2.501 3.184 -0.715 1.00 96.62 193 PRO A CA 1
ATOM 1437 C C . PRO A 1 193 ? -2.058 4.639 -0.882 1.00 96.62 193 PRO A C 1
ATOM 1439 O O . PRO A 1 193 ? -2.193 5.241 -1.946 1.00 96.62 193 PRO A O 1
ATOM 1442 N N . SER A 1 194 ? -1.440 5.187 0.161 1.00 96.81 194 SER A N 1
ATOM 1443 C CA . SER A 1 194 ? -0.579 6.360 0.020 1.00 96.81 194 SER A CA 1
ATOM 1444 C C . SER A 1 194 ? 0.843 5.902 -0.279 1.00 96.81 194 SER A C 1
ATOM 1446 O O . SER A 1 194 ? 1.391 5.067 0.438 1.00 96.81 194 SER A O 1
ATOM 144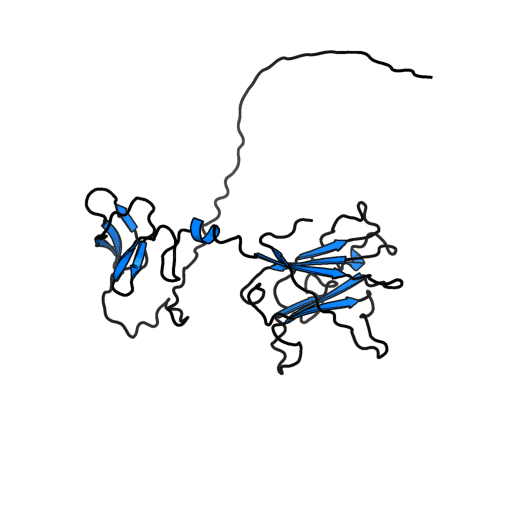8 N N . VAL A 1 195 ? 1.435 6.448 -1.337 1.00 98.12 195 VAL A N 1
ATOM 1449 C CA . VAL A 1 195 ? 2.747 6.027 -1.834 1.00 98.12 195 VAL A CA 1
ATOM 1450 C C . VAL A 1 195 ? 3.717 7.197 -1.784 1.00 98.12 195 VAL A C 1
ATOM 1452 O O . VAL A 1 195 ? 3.382 8.318 -2.172 1.00 98.12 195 VAL A O 1
ATOM 1455 N N . TRP A 1 196 ? 4.932 6.928 -1.319 1.00 97.88 196 TRP A N 1
ATOM 1456 C CA . TRP A 1 196 ? 6.048 7.860 -1.354 1.00 97.88 196 TRP A CA 1
ATOM 1457 C C . TRP A 1 196 ? 7.300 7.179 -1.885 1.00 97.88 196 TRP A C 1
ATOM 1459 O O . TRP A 1 196 ? 7.497 5.992 -1.661 1.00 97.88 196 TRP A O 1
ATOM 1469 N N . PHE A 1 197 ? 8.180 7.925 -2.538 1.00 97.25 197 PHE A N 1
ATOM 1470 C CA . PHE A 1 197 ? 9.393 7.381 -3.140 1.00 97.25 197 PHE A CA 1
ATOM 1471 C C . PHE A 1 197 ? 10.579 8.329 -2.982 1.00 97.25 197 PHE A C 1
ATOM 1473 O O . PHE A 1 197 ? 10.403 9.540 -2.836 1.00 97.25 197 PHE A O 1
ATOM 1480 N N . VAL A 1 198 ? 11.792 7.784 -3.025 1.00 94.94 198 VAL A N 1
ATOM 1481 C CA . VAL A 1 198 ? 13.022 8.586 -3.103 1.00 94.94 198 VAL A CA 1
ATOM 1482 C C . VAL A 1 198 ? 13.459 8.741 -4.554 1.00 94.94 198 VAL A C 1
ATOM 1484 O O . VAL A 1 198 ? 13.353 7.811 -5.348 1.00 94.94 198 VAL A O 1
ATOM 1487 N N . ASP A 1 199 ? 13.969 9.916 -4.898 1.00 95.56 199 ASP A N 1
ATOM 1488 C CA . ASP A 1 199 ? 14.448 10.241 -6.239 1.00 95.56 199 ASP A CA 1
ATOM 1489 C C . ASP A 1 199 ? 15.857 10.816 -6.135 1.00 95.56 199 ASP A C 1
ATOM 1491 O O . ASP A 1 199 ? 16.066 11.884 -5.558 1.00 95.56 199 ASP A O 1
ATOM 1495 N N . SER A 1 200 ? 16.826 10.098 -6.707 1.00 94.88 200 SER A N 1
ATOM 1496 C CA . SER A 1 200 ? 18.250 10.421 -6.592 1.00 94.88 200 SER A CA 1
ATOM 1497 C C . SER A 1 200 ? 18.656 11.758 -7.214 1.00 94.88 200 SER A C 1
ATOM 1499 O O . SER A 1 200 ? 19.799 12.173 -7.038 1.00 94.88 200 SER A O 1
ATOM 1501 N N . GLN A 1 201 ? 17.781 12.399 -7.991 1.00 96.12 201 GLN A N 1
ATOM 1502 C CA . GLN A 1 201 ? 18.029 13.706 -8.606 1.00 96.12 201 GLN A CA 1
ATOM 1503 C C . GLN A 1 201 ? 17.086 14.793 -8.083 1.00 96.12 201 GLN A C 1
ATOM 1505 O O . GLN A 1 201 ? 17.111 15.913 -8.589 1.00 96.12 201 GLN A O 1
ATOM 1510 N N . TYR A 1 202 ? 16.263 14.493 -7.076 1.00 95.00 202 TYR A N 1
ATOM 1511 C CA . TYR A 1 202 ? 15.427 15.504 -6.443 1.00 95.00 202 TYR A CA 1
ATOM 1512 C C . TYR A 1 202 ? 16.267 16.512 -5.653 1.00 95.00 202 TYR A C 1
ATOM 1514 O O . TYR A 1 202 ? 17.377 16.203 -5.222 1.00 95.00 202 TYR A O 1
ATOM 1522 N N . THR A 1 203 ? 15.728 17.717 -5.434 1.00 93.00 203 THR A N 1
ATOM 1523 C CA . THR A 1 203 ? 16.448 18.820 -4.770 1.00 93.00 203 THR A CA 1
ATOM 1524 C C . THR A 1 203 ? 17.028 18.418 -3.411 1.00 93.00 203 THR A C 1
ATOM 1526 O O . THR A 1 203 ? 18.143 18.815 -3.088 1.00 93.00 203 THR A O 1
ATOM 1529 N N . ASP A 1 204 ? 16.301 17.602 -2.640 1.00 92.88 204 ASP A N 1
ATOM 1530 C CA . ASP A 1 204 ? 16.872 16.833 -1.530 1.00 92.88 204 ASP A CA 1
ATOM 1531 C C . ASP A 1 204 ? 16.661 15.334 -1.810 1.00 92.88 204 ASP A C 1
ATOM 1533 O O . ASP A 1 204 ? 15.533 14.851 -1.668 1.00 92.88 204 ASP A O 1
ATOM 1537 N N . PRO A 1 205 ? 17.709 14.579 -2.192 1.00 90.38 205 PRO A N 1
ATOM 1538 C CA . PRO A 1 205 ? 17.580 13.169 -2.564 1.00 90.38 205 PRO A CA 1
ATOM 1539 C C . PRO A 1 205 ? 17.244 12.256 -1.375 1.00 90.38 205 PRO A C 1
ATOM 1541 O O . PRO A 1 205 ? 16.945 11.079 -1.568 1.00 90.38 205 PRO A O 1
ATOM 1544 N N . ARG A 1 206 ? 17.287 12.775 -0.140 1.00 89.06 206 ARG A N 1
ATOM 1545 C CA . ARG A 1 206 ? 16.896 12.042 1.074 1.00 89.06 206 ARG A CA 1
ATOM 1546 C C . ARG A 1 206 ? 15.398 12.138 1.347 1.00 89.06 206 ARG A C 1
ATOM 1548 O O . ARG A 1 206 ? 14.873 11.357 2.136 1.00 89.06 206 ARG A O 1
ATOM 1555 N N . ARG A 1 207 ? 14.715 13.118 0.747 1.00 91.62 207 ARG A N 1
ATOM 1556 C CA . ARG A 1 207 ? 13.303 13.386 1.007 1.00 91.62 207 ARG A CA 1
ATOM 1557 C C . ARG A 1 207 ? 12.421 12.409 0.241 1.00 91.62 207 ARG A C 1
ATOM 1559 O O . ARG A 1 207 ? 12.584 12.216 -0.962 1.00 91.62 207 ARG A O 1
ATOM 1566 N N . LEU A 1 208 ? 11.425 11.866 0.934 1.00 94.12 208 LEU A N 1
ATOM 1567 C CA . LEU A 1 208 ? 10.380 11.067 0.314 1.00 94.12 208 LEU A CA 1
ATOM 1568 C C . LEU A 1 208 ? 9.374 11.987 -0.389 1.00 94.12 208 LEU A C 1
ATOM 1570 O O . LEU A 1 208 ? 8.784 12.890 0.205 1.00 94.12 208 LEU A O 1
ATOM 1574 N N . ARG A 1 209 ? 9.164 11.754 -1.680 1.00 95.12 209 ARG A N 1
ATOM 1575 C CA . ARG A 1 209 ? 8.185 12.460 -2.506 1.00 95.12 209 ARG A CA 1
ATOM 1576 C C . ARG A 1 209 ? 6.894 11.663 -2.517 1.00 95.12 209 ARG A C 1
ATOM 1578 O O . ARG A 1 209 ? 6.914 10.485 -2.853 1.00 95.12 209 ARG A O 1
ATOM 1585 N N . LYS A 1 210 ? 5.772 12.294 -2.172 1.00 96.19 210 LYS A N 1
ATOM 1586 C CA . LYS A 1 210 ? 4.455 11.658 -2.291 1.00 96.19 210 LYS A CA 1
ATOM 1587 C C . LYS A 1 210 ? 4.100 11.495 -3.769 1.00 96.19 210 LYS A C 1
ATOM 1589 O O . LYS A 1 210 ? 4.206 12.461 -4.525 1.00 96.19 210 LYS A O 1
ATOM 1594 N N . GLN A 1 211 ? 3.667 10.304 -4.162 1.00 97.50 211 GLN A N 1
ATOM 1595 C CA . GLN A 1 211 ? 3.105 10.067 -5.484 1.00 97.50 211 GLN A CA 1
ATOM 1596 C C . GLN A 1 211 ? 1.787 10.839 -5.637 1.00 97.50 211 GLN A C 1
ATOM 1598 O O . GLN A 1 211 ? 0.973 10.895 -4.711 1.00 97.50 211 GLN A O 1
ATOM 1603 N N . SER A 1 212 ? 1.579 11.466 -6.792 1.00 96.94 212 SER A N 1
ATOM 1604 C CA . SER A 1 212 ? 0.327 12.153 -7.094 1.00 96.94 212 SER A CA 1
ATOM 1605 C C . SER A 1 212 ? -0.780 11.142 -7.400 1.00 96.94 212 SER A C 1
ATOM 1607 O O . SER A 1 212 ? -0.526 9.993 -7.754 1.00 96.94 212 SER A O 1
ATOM 1609 N N . ALA A 1 213 ? -2.035 11.576 -7.292 1.00 95.38 213 ALA A N 1
ATOM 1610 C CA . ALA A 1 213 ? -3.184 10.722 -7.590 1.00 95.38 213 ALA A CA 1
ATOM 1611 C C . ALA A 1 213 ? -3.361 10.431 -9.094 1.00 95.38 213 ALA A C 1
ATOM 1613 O O . ALA A 1 213 ? -4.254 9.674 -9.462 1.00 95.38 213 ALA A O 1
ATOM 1614 N N . THR A 1 214 ? -2.553 11.044 -9.966 1.00 95.81 214 THR A N 1
ATOM 1615 C CA . THR A 1 214 ? -2.760 11.028 -11.424 1.00 95.81 214 THR A CA 1
ATOM 1616 C C . THR A 1 214 ? -1.515 10.674 -12.233 1.00 95.81 214 THR A C 1
ATOM 1618 O O . THR A 1 214 ? -1.604 10.601 -13.455 1.00 95.81 214 THR A O 1
ATOM 1621 N N . GLN A 1 215 ? -0.351 10.474 -11.606 1.00 96.31 215 GLN A N 1
ATOM 1622 C CA . GLN A 1 215 ? 0.899 10.213 -12.324 1.00 96.31 215 GLN A CA 1
ATOM 1623 C C . GLN A 1 215 ? 1.653 9.014 -11.751 1.00 96.31 215 GLN A C 1
ATOM 1625 O O . GLN A 1 215 ? 1.708 8.811 -10.536 1.00 96.31 215 GLN A O 1
ATOM 1630 N N . SER A 1 216 ? 2.298 8.261 -12.644 1.00 96.25 216 SER A N 1
ATOM 1631 C CA . SER A 1 216 ? 3.253 7.217 -12.273 1.00 96.25 216 SER A CA 1
ATOM 1632 C C . SER A 1 216 ? 4.474 7.789 -11.554 1.00 96.25 216 SER A C 1
ATOM 1634 O O . SER A 1 216 ? 4.828 8.959 -11.741 1.00 96.25 216 SER A O 1
ATOM 1636 N N . ILE A 1 217 ? 5.179 6.952 -10.791 1.00 97.31 217 ILE A N 1
ATOM 1637 C CA . ILE A 1 217 ? 6.443 7.358 -10.164 1.00 97.31 217 ILE A CA 1
ATOM 1638 C C . ILE A 1 217 ? 7.477 7.686 -11.243 1.00 97.31 217 ILE A C 1
ATOM 1640 O O . ILE A 1 217 ? 8.176 8.699 -11.146 1.00 97.31 217 ILE A O 1
ATOM 1644 N N . TRP A 1 218 ? 7.514 6.894 -12.319 1.00 96.81 218 TRP A N 1
ATOM 1645 C CA . TRP A 1 218 ? 8.356 7.170 -13.479 1.00 96.81 218 TRP A CA 1
ATOM 1646 C C . TRP A 1 218 ? 8.121 8.551 -14.089 1.00 96.81 218 TRP A C 1
ATOM 1648 O O . TRP A 1 218 ? 9.082 9.234 -14.428 1.00 96.81 218 TRP A O 1
ATOM 1658 N N . THR A 1 219 ? 6.868 8.988 -14.211 1.00 96.38 219 THR A N 1
ATOM 1659 C CA . THR A 1 219 ? 6.541 10.307 -14.774 1.00 96.38 219 THR A CA 1
ATOM 1660 C C . THR A 1 219 ? 6.942 11.428 -13.816 1.00 96.38 219 THR A C 1
ATOM 1662 O O . THR A 1 219 ? 7.326 12.511 -14.246 1.00 96.38 219 THR A O 1
ATOM 1665 N N . MET A 1 220 ? 6.864 11.175 -12.508 1.00 96.94 220 MET A N 1
ATOM 1666 C CA . MET A 1 220 ? 7.148 12.173 -11.476 1.00 96.94 220 MET A CA 1
ATOM 1667 C C . MET A 1 220 ? 8.637 12.367 -11.171 1.00 96.94 220 MET A C 1
ATOM 1669 O O . MET A 1 220 ? 8.988 13.337 -10.487 1.00 96.94 220 MET A O 1
ATOM 1673 N N . ARG A 1 221 ? 9.514 11.464 -11.617 1.00 95.44 221 ARG A N 1
ATOM 1674 C CA . ARG A 1 221 ? 10.965 11.572 -11.403 1.00 95.44 221 ARG A CA 1
ATOM 1675 C C . ARG A 1 221 ? 11.516 12.889 -11.956 1.00 95.44 221 ARG A C 1
ATOM 1677 O O . ARG A 1 221 ? 11.006 13.431 -12.931 1.00 95.44 221 ARG A O 1
ATOM 1684 N N . THR A 1 222 ? 12.567 13.404 -11.332 1.00 96.56 222 THR A N 1
ATOM 1685 C CA . THR A 1 222 ? 13.116 14.726 -11.657 1.00 96.56 222 THR A CA 1
ATOM 1686 C C . THR A 1 222 ? 13.637 14.789 -13.090 1.00 96.56 222 THR A C 1
ATOM 1688 O O . THR A 1 222 ? 13.415 15.782 -13.777 1.00 96.56 222 THR A O 1
ATOM 1691 N N . ASN A 1 223 ? 14.316 13.740 -13.562 1.00 94.75 223 ASN A N 1
ATOM 1692 C CA . ASN A 1 223 ? 14.739 13.620 -14.956 1.00 94.75 223 ASN A CA 1
ATOM 1693 C C . ASN A 1 223 ? 15.030 12.153 -15.327 1.00 94.75 223 ASN A C 1
ATOM 1695 O O . ASN A 1 223 ? 14.903 11.247 -14.507 1.00 94.75 223 ASN A O 1
ATOM 1699 N N . SER A 1 224 ? 15.434 11.897 -16.573 1.00 92.75 224 SER A N 1
ATOM 1700 C CA . SER A 1 224 ? 15.732 10.542 -17.061 1.00 92.75 224 SER A CA 1
ATOM 1701 C C . SER A 1 224 ? 16.900 9.851 -16.350 1.00 92.75 224 SER A C 1
ATOM 1703 O O . SER A 1 224 ? 16.980 8.628 -16.404 1.00 92.75 224 SER A O 1
ATOM 1705 N N . ASN A 1 225 ? 17.780 10.604 -15.682 1.00 92.06 225 ASN A N 1
ATOM 1706 C CA . ASN A 1 225 ? 18.910 10.069 -14.919 1.00 92.06 225 ASN A CA 1
ATOM 1707 C C . ASN A 1 225 ? 18.539 9.767 -13.453 1.00 92.06 225 ASN A C 1
ATOM 1709 O O . ASN A 1 225 ? 19.367 9.248 -12.703 1.00 92.06 225 ASN A O 1
ATOM 1713 N N . SER A 1 226 ? 17.312 10.090 -13.024 1.00 93.94 226 SER A N 1
ATOM 1714 C CA . SER A 1 226 ? 16.792 9.736 -11.703 1.00 93.94 226 SER A CA 1
ATOM 1715 C C . SER A 1 226 ? 16.756 8.223 -11.506 1.00 93.94 226 SER A C 1
ATOM 1717 O O . SER A 1 226 ? 16.152 7.494 -12.293 1.00 93.94 226 SER A O 1
ATOM 1719 N N . ARG A 1 227 ? 17.315 7.763 -10.386 1.00 93.69 227 ARG A N 1
ATOM 1720 C CA . ARG A 1 227 ? 17.092 6.418 -9.853 1.00 93.69 227 ARG A CA 1
ATOM 1721 C C . ARG A 1 227 ? 16.097 6.493 -8.706 1.00 93.69 227 ARG A C 1
ATOM 1723 O O . ARG A 1 227 ? 16.250 7.311 -7.796 1.00 93.69 227 ARG A O 1
ATOM 1730 N N . ILE A 1 228 ? 15.108 5.608 -8.743 1.00 95.38 228 ILE A N 1
ATOM 1731 C CA . ILE A 1 228 ? 14.121 5.456 -7.676 1.00 95.38 228 ILE A CA 1
ATOM 1732 C C . ILE A 1 228 ? 14.564 4.285 -6.809 1.00 95.38 228 ILE A C 1
ATOM 1734 O O . ILE A 1 228 ? 14.353 3.135 -7.169 1.00 95.38 228 ILE A O 1
ATOM 1738 N N . ALA A 1 229 ? 15.279 4.538 -5.716 1.00 91.88 229 ALA A N 1
ATOM 1739 C CA . ALA A 1 229 ? 15.874 3.441 -4.945 1.00 91.88 229 ALA A CA 1
ATOM 1740 C C . ALA A 1 229 ? 14.810 2.642 -4.176 1.00 91.88 229 ALA A C 1
ATOM 1742 O O . ALA A 1 229 ? 14.759 1.416 -4.278 1.00 91.88 229 ALA A O 1
ATOM 1743 N N . SER A 1 230 ? 13.930 3.344 -3.464 1.00 93.81 230 SER A N 1
ATOM 1744 C CA . SER A 1 230 ? 12.934 2.755 -2.575 1.00 93.81 230 SER A CA 1
ATOM 1745 C C . SER A 1 230 ? 11.587 3.465 -2.648 1.00 93.81 230 SER A C 1
ATOM 1747 O O . SER A 1 230 ? 11.485 4.641 -3.019 1.00 93.81 230 SER A O 1
ATOM 1749 N N . VAL A 1 231 ? 10.550 2.725 -2.264 1.00 97.56 231 VAL A N 1
ATOM 1750 C CA . VAL A 1 231 ? 9.173 3.200 -2.159 1.00 97.56 231 VAL A CA 1
ATOM 1751 C C . VAL A 1 231 ? 8.617 2.793 -0.799 1.00 97.56 231 VAL A C 1
ATOM 1753 O O . VAL A 1 231 ? 8.789 1.655 -0.368 1.00 97.56 231 VAL A O 1
ATOM 1756 N N . MET A 1 232 ? 7.940 3.723 -0.135 1.00 98.12 232 MET A N 1
ATOM 1757 C CA . MET A 1 232 ? 7.133 3.482 1.053 1.00 98.12 232 MET A CA 1
ATOM 1758 C C . MET A 1 232 ? 5.653 3.489 0.667 1.00 98.12 232 MET A C 1
ATOM 1760 O O . MET A 1 232 ? 5.165 4.441 0.057 1.00 98.12 232 MET A O 1
ATOM 1764 N N . ILE A 1 233 ? 4.938 2.443 1.059 1.00 98.50 233 ILE A N 1
ATOM 1765 C CA . ILE A 1 233 ? 3.521 2.225 0.773 1.00 98.50 233 ILE A CA 1
ATOM 1766 C C . ILE A 1 233 ? 2.803 2.160 2.116 1.00 98.50 233 ILE A C 1
ATOM 1768 O O . ILE A 1 233 ? 3.141 1.318 2.944 1.00 98.50 233 ILE A O 1
ATOM 1772 N N . ALA A 1 234 ? 1.828 3.037 2.345 1.00 97.88 234 ALA A N 1
ATOM 1773 C CA . ALA A 1 234 ? 0.969 2.996 3.523 1.00 97.88 234 ALA A CA 1
ATOM 1774 C C . ALA A 1 234 ? -0.467 2.655 3.118 1.00 97.88 234 ALA A C 1
ATOM 1776 O O . ALA A 1 234 ? -1.084 3.375 2.330 1.00 97.88 234 ALA A O 1
ATOM 1777 N N . VAL A 1 235 ? -1.005 1.585 3.693 1.00 97.50 235 VAL A N 1
ATOM 1778 C CA . VAL A 1 235 ? -2.376 1.115 3.480 1.00 97.50 235 VAL A CA 1
ATOM 1779 C C . VAL A 1 235 ? -3.156 1.268 4.785 1.00 97.50 235 VAL A C 1
ATOM 1781 O O . VAL A 1 235 ? -2.634 0.874 5.831 1.00 97.50 235 VAL A O 1
ATOM 1784 N N . PRO A 1 236 ? -4.370 1.844 4.776 1.00 94.12 236 PRO A N 1
ATOM 1785 C CA . PRO A 1 236 ? -5.215 1.882 5.965 1.00 94.12 236 PRO A CA 1
ATOM 1786 C C . PRO A 1 236 ? -5.515 0.476 6.498 1.00 94.12 236 PRO A C 1
ATOM 1788 O O . PRO A 1 236 ? -5.755 -0.44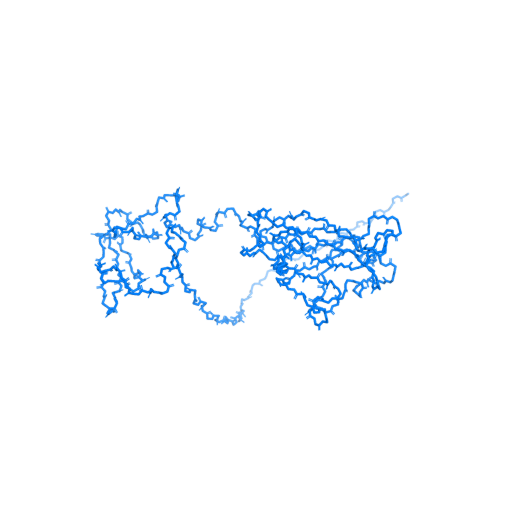3 5.717 1.00 94.12 236 PRO A O 1
ATOM 1791 N N . VAL A 1 237 ? -5.510 0.330 7.822 1.00 90.81 237 VAL A N 1
ATOM 1792 C CA . VAL A 1 237 ? -5.984 -0.879 8.510 1.00 90.81 237 VAL A CA 1
ATOM 1793 C C . VAL A 1 237 ? -7.503 -0.974 8.394 1.00 90.81 237 VAL A C 1
ATOM 1795 O O . VAL A 1 237 ? -8.205 0.031 8.525 1.00 90.81 237 VAL A O 1
ATOM 1798 N N . ASP A 1 238 ? -8.009 -2.184 8.183 1.00 88.12 238 ASP A N 1
ATOM 1799 C CA . ASP A 1 238 ? -9.438 -2.484 8.130 1.00 88.12 238 ASP A CA 1
ATOM 1800 C C . ASP A 1 238 ? -9.743 -3.885 8.697 1.00 88.12 238 ASP A C 1
ATOM 1802 O O . ASP A 1 238 ? -8.950 -4.462 9.444 1.00 88.12 238 ASP A O 1
ATOM 1806 N N . SER A 1 239 ? -10.925 -4.430 8.391 1.00 86.00 239 SER A N 1
ATOM 1807 C CA . SER A 1 239 ? -11.329 -5.751 8.871 1.00 86.00 239 SER A CA 1
ATOM 1808 C C . SER A 1 239 ? -10.495 -6.897 8.300 1.00 86.00 239 SER A C 1
ATOM 1810 O O . SER A 1 239 ? -10.551 -7.979 8.871 1.00 86.00 239 SER A O 1
ATOM 1812 N N . VAL A 1 240 ? -9.719 -6.706 7.230 1.00 89.19 240 VAL A N 1
ATOM 1813 C CA . VAL A 1 240 ? -8.853 -7.723 6.612 1.00 89.19 240 VAL A CA 1
ATOM 1814 C C . VAL A 1 240 ? -7.378 -7.383 6.818 1.00 89.19 240 VAL A C 1
ATOM 1816 O O . VAL A 1 240 ? -6.623 -8.231 7.294 1.00 89.19 240 VAL A O 1
ATOM 1819 N N . ILE A 1 241 ? -6.967 -6.153 6.508 1.00 92.56 241 ILE A N 1
ATOM 1820 C CA . ILE A 1 241 ? -5.601 -5.654 6.683 1.00 92.56 241 ILE A CA 1
ATOM 1821 C C . ILE A 1 241 ? -5.425 -5.251 8.142 1.00 92.56 241 ILE A C 1
ATOM 1823 O O . ILE A 1 241 ? -5.709 -4.118 8.522 1.00 92.56 241 ILE A O 1
ATOM 1827 N N . ARG A 1 242 ? -4.947 -6.181 8.968 1.00 92.38 242 ARG A N 1
ATOM 1828 C CA . ARG A 1 242 ? -4.694 -5.960 10.395 1.00 92.38 242 ARG A CA 1
ATOM 1829 C C . ARG A 1 242 ? -3.542 -6.842 10.904 1.00 92.38 242 ARG A C 1
ATOM 1831 O O . ARG A 1 242 ? -3.341 -7.919 10.341 1.00 92.38 242 ARG A O 1
ATOM 1838 N N . PRO A 1 243 ? -2.820 -6.434 11.968 1.00 88.31 243 PRO A N 1
ATOM 1839 C CA . PRO A 1 243 ? -1.676 -7.187 12.514 1.00 88.31 243 PRO A CA 1
ATOM 1840 C C . PRO A 1 243 ? -2.034 -8.615 12.935 1.00 88.31 243 PRO A C 1
ATOM 1842 O O . PRO A 1 243 ? -1.228 -9.530 12.832 1.00 88.31 243 PRO A O 1
ATOM 1845 N N . ASP A 1 244 ? -3.282 -8.762 13.361 1.00 84.06 244 ASP A N 1
ATOM 1846 C CA . ASP A 1 244 ? -4.073 -9.968 13.533 1.00 84.06 244 ASP A CA 1
ATOM 1847 C C . ASP A 1 244 ? -3.961 -11.162 12.605 1.00 84.06 244 ASP A C 1
ATOM 1849 O O . ASP A 1 244 ? -4.146 -12.323 12.968 1.00 84.06 244 ASP A O 1
ATOM 1853 N N . ASN A 1 245 ? -3.878 -10.808 11.325 1.00 88.06 245 ASN A N 1
ATOM 1854 C CA . ASN A 1 245 ? -4.338 -11.663 10.260 1.00 88.06 245 ASN A CA 1
ATOM 1855 C C . ASN A 1 245 ? -3.141 -12.417 9.698 1.00 88.06 245 ASN A C 1
ATOM 1857 O O . ASN A 1 245 ? -2.477 -11.965 8.769 1.00 88.06 245 ASN A O 1
ATOM 1861 N N . ALA A 1 246 ? -2.889 -13.584 10.286 1.00 88.75 246 ALA A N 1
ATOM 1862 C CA . ALA A 1 246 ? -1.768 -14.447 9.933 1.00 88.75 246 ALA A CA 1
ATOM 1863 C C . ALA A 1 246 ? -1.804 -14.964 8.482 1.00 88.75 246 ALA A C 1
ATOM 1865 O O . ALA A 1 246 ? -0.805 -15.491 8.008 1.00 88.75 246 ALA A O 1
ATOM 1866 N N . ALA A 1 247 ? -2.936 -14.828 7.784 1.00 89.75 247 ALA A N 1
ATOM 1867 C CA . ALA A 1 247 ? -3.079 -15.250 6.395 1.00 89.75 247 ALA A CA 1
ATOM 1868 C C . ALA A 1 247 ? -2.677 -14.161 5.382 1.00 89.75 247 ALA A C 1
ATOM 1870 O O . ALA A 1 247 ? -2.716 -14.411 4.180 1.00 89.75 247 ALA A O 1
ATOM 1871 N N . LEU A 1 248 ? -2.320 -12.951 5.840 1.00 92.38 248 LEU A N 1
ATOM 1872 C CA . LEU A 1 248 ? -1.915 -11.872 4.943 1.00 92.38 248 LEU A CA 1
ATOM 1873 C C . LEU A 1 248 ? -0.601 -12.205 4.240 1.00 92.38 248 LEU A C 1
ATOM 1875 O O . LEU A 1 248 ? 0.444 -12.355 4.870 1.00 92.38 248 LEU A O 1
ATOM 1879 N N . VAL A 1 249 ? -0.660 -12.222 2.916 1.00 94.62 249 VAL A N 1
ATOM 1880 C CA . VAL A 1 249 ? 0.498 -12.326 2.036 1.00 94.62 249 VAL A CA 1
ATOM 1881 C C . VAL A 1 249 ? 0.624 -11.004 1.289 1.00 94.62 249 VAL A C 1
ATOM 1883 O O . VAL A 1 249 ? -0.312 -10.551 0.625 1.00 94.62 249 VAL A O 1
ATOM 1886 N N . VAL A 1 250 ? 1.771 -10.344 1.453 1.00 96.56 250 VAL A N 1
ATOM 1887 C CA . VAL A 1 250 ? 2.044 -9.033 0.859 1.00 96.56 250 VAL A CA 1
ATOM 1888 C C . VAL A 1 250 ? 3.188 -9.162 -0.128 1.00 96.56 250 VAL A C 1
ATOM 1890 O O . VAL A 1 250 ? 4.309 -9.536 0.228 1.00 96.56 250 VAL A O 1
ATOM 1893 N N . GLU A 1 251 ? 2.898 -8.822 -1.376 1.00 96.31 251 GLU A N 1
ATOM 1894 C CA . GLU A 1 251 ? 3.802 -9.041 -2.494 1.00 96.31 251 GLU A CA 1
ATOM 1895 C C . GLU A 1 251 ? 3.898 -7.809 -3.383 1.00 96.31 251 GLU A C 1
ATOM 1897 O O . GLU A 1 251 ? 2.987 -6.980 -3.467 1.00 96.31 251 GLU A O 1
ATOM 1902 N N . TYR A 1 252 ? 5.014 -7.705 -4.091 1.00 97.69 252 TYR A N 1
ATOM 1903 C CA . TYR A 1 252 ? 5.210 -6.694 -5.112 1.00 97.69 252 TYR A CA 1
ATOM 1904 C C . TYR A 1 252 ? 5.976 -7.245 -6.310 1.00 97.69 252 TYR A C 1
ATOM 1906 O O . TYR A 1 252 ? 6.762 -8.187 -6.202 1.00 97.69 252 TYR A O 1
ATOM 1914 N N . LEU A 1 253 ? 5.762 -6.608 -7.452 1.00 97.06 253 LEU A N 1
ATOM 1915 C CA . LEU A 1 253 ? 6.508 -6.813 -8.687 1.00 97.06 253 LEU A CA 1
ATOM 1916 C C . LEU A 1 253 ? 7.088 -5.466 -9.097 1.00 97.06 253 LEU A C 1
ATOM 1918 O O . LEU A 1 253 ? 6.403 -4.449 -9.034 1.00 97.06 253 LEU A O 1
ATOM 1922 N N . ARG A 1 254 ? 8.349 -5.445 -9.517 1.00 97.19 254 ARG A N 1
ATOM 1923 C CA . ARG A 1 254 ? 9.009 -4.235 -10.017 1.00 97.19 254 ARG A CA 1
ATOM 1924 C C . ARG A 1 254 ? 8.940 -4.219 -11.526 1.00 97.19 254 ARG A C 1
ATOM 1926 O O . ARG A 1 254 ? 8.992 -5.276 -12.155 1.00 97.19 254 ARG A O 1
ATOM 1933 N N . PHE A 1 255 ? 8.883 -3.036 -12.117 1.00 96.06 255 PHE A N 1
ATOM 1934 C CA . PHE A 1 255 ? 8.906 -2.943 -13.564 1.00 96.06 255 PHE A CA 1
ATOM 1935 C C . PHE A 1 255 ? 9.455 -1.618 -14.082 1.00 96.06 255 PHE A C 1
ATOM 1937 O O . PHE A 1 255 ? 9.575 -0.605 -13.384 1.00 96.06 255 PHE A O 1
ATOM 1944 N N . THR A 1 256 ? 9.885 -1.684 -15.332 1.00 94.00 256 THR A N 1
ATOM 1945 C CA . THR A 1 256 ? 10.251 -0.533 -16.151 1.00 94.00 256 THR A CA 1
ATOM 1946 C C . THR A 1 256 ? 8.994 -0.028 -16.862 1.00 94.00 256 THR A C 1
ATOM 1948 O O . THR A 1 256 ? 8.012 -0.762 -16.935 1.00 94.00 256 THR A O 1
ATOM 1951 N N . PRO A 1 257 ? 8.993 1.168 -17.466 1.00 88.06 257 PRO A N 1
ATOM 1952 C CA . PRO A 1 257 ? 7.802 1.710 -18.134 1.00 88.06 257 PRO A CA 1
ATOM 1953 C C . PRO A 1 257 ? 7.207 0.807 -19.214 1.00 88.06 257 PRO A C 1
ATOM 1955 O O . PRO A 1 257 ? 6.058 0.990 -19.602 1.00 88.06 257 PRO A O 1
ATOM 1958 N N . THR A 1 258 ? 8.011 -0.113 -19.742 1.00 89.06 258 THR A N 1
ATOM 1959 C CA . THR A 1 258 ? 7.664 -0.946 -20.888 1.00 89.06 258 THR A CA 1
ATOM 1960 C C . THR A 1 258 ? 7.576 -2.431 -20.564 1.00 89.06 258 THR A C 1
ATOM 1962 O O . THR A 1 258 ? 7.005 -3.162 -21.365 1.00 89.06 258 THR A O 1
ATOM 1965 N N . ASP A 1 259 ? 8.158 -2.903 -19.457 1.00 92.06 259 ASP A N 1
ATOM 1966 C CA . ASP A 1 259 ? 8.157 -4.336 -19.143 1.00 92.06 259 ASP A CA 1
ATOM 1967 C C . ASP A 1 259 ? 8.383 -4.640 -17.660 1.00 92.06 259 ASP A C 1
ATOM 1969 O O . ASP A 1 259 ? 9.070 -3.901 -16.942 1.00 92.06 259 ASP A O 1
ATOM 1973 N N . HIS A 1 260 ? 7.836 -5.782 -17.247 1.00 94.62 260 HIS A N 1
ATOM 1974 C CA . HIS A 1 260 ? 7.985 -6.366 -15.923 1.00 94.62 260 HIS A CA 1
ATOM 1975 C C . HIS A 1 260 ? 9.396 -6.893 -15.668 1.00 94.62 260 HIS A C 1
ATOM 1977 O O . HIS A 1 260 ? 10.088 -7.330 -16.585 1.00 94.62 260 HIS A O 1
ATOM 1983 N N . GLU A 1 261 ? 9.808 -6.914 -14.398 1.00 94.50 261 GLU A N 1
ATOM 1984 C CA . GLU A 1 261 ? 10.930 -7.750 -13.977 1.00 94.50 261 GLU A CA 1
ATOM 1985 C C . GLU A 1 261 ? 10.617 -9.212 -14.315 1.00 94.50 261 GLU A C 1
ATOM 1987 O O . GLU A 1 261 ? 9.594 -9.748 -13.878 1.00 94.50 261 GLU A O 1
ATOM 1992 N N . ARG A 1 262 ? 11.499 -9.849 -15.091 1.00 94.69 262 ARG A N 1
ATOM 1993 C CA . ARG A 1 262 ? 11.344 -11.232 -15.545 1.00 94.69 262 ARG A CA 1
ATOM 1994 C C . ARG A 1 262 ? 12.552 -12.088 -15.185 1.00 94.69 262 ARG A C 1
ATOM 1996 O O . ARG A 1 262 ? 13.681 -11.603 -15.156 1.00 94.69 262 ARG A O 1
ATOM 2003 N N . ASP A 1 263 ? 12.305 -13.370 -14.935 1.00 94.06 263 ASP A N 1
ATOM 2004 C CA . ASP A 1 263 ? 13.351 -14.386 -14.846 1.00 94.06 263 ASP A CA 1
ATOM 2005 C C . ASP A 1 263 ? 13.954 -14.686 -16.234 1.00 94.06 263 ASP A C 1
ATOM 2007 O O . ASP A 1 263 ? 13.495 -14.190 -17.266 1.00 94.06 263 ASP A O 1
ATOM 2011 N N . ALA A 1 264 ? 14.981 -15.540 -16.281 1.00 94.50 264 ALA A N 1
ATOM 2012 C CA . ALA A 1 264 ? 15.608 -15.951 -17.542 1.00 94.50 264 ALA A CA 1
ATOM 2013 C C . ALA A 1 264 ? 14.647 -16.693 -18.500 1.00 94.50 264 ALA A C 1
ATOM 2015 O O . ALA A 1 264 ? 14.938 -16.816 -19.687 1.00 94.50 264 ALA A O 1
ATOM 2016 N N . GLY A 1 265 ? 13.511 -17.187 -17.996 1.00 96.06 265 GLY A N 1
ATOM 2017 C CA . GLY A 1 265 ? 12.443 -17.812 -18.775 1.00 96.06 265 GLY A CA 1
ATOM 2018 C C . GLY A 1 265 ? 11.346 -16.839 -19.219 1.00 96.06 265 GLY A C 1
ATOM 2019 O O . GLY A 1 265 ? 10.349 -17.283 -19.786 1.00 96.06 265 GLY A O 1
ATOM 2020 N N . GLY A 1 266 ? 11.494 -15.535 -18.962 1.00 94.69 266 GLY A N 1
ATOM 2021 C CA . GLY A 1 266 ? 10.530 -14.506 -19.346 1.00 94.69 266 GLY A CA 1
ATOM 2022 C C . GLY A 1 266 ? 9.300 -14.400 -18.436 1.00 94.69 266 GLY A C 1
ATOM 2023 O O . GLY A 1 266 ? 8.333 -13.736 -18.823 1.00 94.69 266 GLY A O 1
ATOM 2024 N N . ARG A 1 267 ? 9.308 -15.030 -17.253 1.00 94.25 267 ARG A N 1
ATOM 2025 C CA . ARG A 1 267 ? 8.198 -15.009 -16.283 1.00 94.25 267 ARG A CA 1
ATOM 2026 C C . ARG A 1 267 ? 8.367 -13.879 -15.279 1.00 94.25 267 ARG A C 1
ATOM 2028 O O . ARG A 1 267 ? 9.479 -13.647 -14.820 1.00 94.25 267 ARG A O 1
ATOM 2035 N N . SER A 1 268 ? 7.278 -13.213 -14.899 1.00 94.56 268 SER A N 1
ATOM 2036 C CA . SER A 1 268 ? 7.324 -12.125 -13.914 1.00 94.56 268 SER A CA 1
ATOM 2037 C C . SER A 1 268 ? 7.809 -12.593 -12.540 1.00 94.56 268 SER A C 1
ATOM 2039 O O . SER A 1 268 ? 7.380 -13.639 -12.053 1.00 94.56 268 SER A O 1
ATOM 2041 N N . VAL A 1 269 ? 8.667 -11.795 -11.902 1.00 94.56 269 VAL A N 1
ATOM 2042 C CA . VAL A 1 269 ? 9.270 -12.120 -10.599 1.00 94.56 269 VAL A CA 1
ATOM 2043 C C . VAL A 1 269 ? 8.572 -11.363 -9.472 1.00 94.56 269 VAL A C 1
ATOM 2045 O O . VAL A 1 269 ? 8.822 -10.179 -9.251 1.00 94.56 269 VAL A O 1
ATOM 2048 N N . TRP A 1 270 ? 7.720 -12.064 -8.729 1.00 94.94 270 TRP A N 1
ATOM 2049 C CA . TRP A 1 270 ? 7.064 -11.534 -7.532 1.00 94.94 270 TRP A CA 1
ATOM 2050 C C . TRP A 1 270 ? 7.968 -11.653 -6.304 1.00 94.94 270 TRP A C 1
ATOM 2052 O O . TRP A 1 270 ? 8.766 -12.584 -6.179 1.00 94.94 270 TRP A O 1
ATOM 2062 N N . ARG A 1 271 ? 7.876 -10.671 -5.407 1.00 95.12 271 ARG A N 1
ATOM 2063 C CA . ARG A 1 271 ? 8.720 -10.533 -4.218 1.00 95.12 271 ARG A CA 1
ATOM 2064 C C . ARG A 1 271 ? 7.846 -10.325 -2.989 1.00 95.12 271 ARG A C 1
ATOM 2066 O O . ARG A 1 271 ? 6.939 -9.501 -3.018 1.00 95.12 271 ARG A O 1
ATOM 2073 N N . MET A 1 272 ? 8.176 -11.007 -1.898 1.00 95.19 272 MET A N 1
ATOM 2074 C CA . MET A 1 272 ? 7.527 -10.814 -0.599 1.00 95.19 272 MET A CA 1
ATOM 2075 C C . MET A 1 272 ? 8.001 -9.521 0.074 1.00 95.19 272 MET A C 1
ATOM 2077 O O . MET A 1 272 ? 9.155 -9.108 -0.093 1.00 95.19 272 MET A O 1
ATOM 2081 N N . VAL A 1 273 ? 7.137 -8.905 0.880 1.00 95.75 273 VAL A N 1
ATOM 2082 C CA . VAL A 1 273 ? 7.503 -7.794 1.766 1.00 95.75 273 VAL A CA 1
ATOM 2083 C C . VAL A 1 273 ? 6.867 -7.963 3.141 1.00 95.75 273 VAL A C 1
ATOM 2085 O O . VAL A 1 273 ? 5.669 -8.191 3.262 1.00 95.75 273 VAL A O 1
ATOM 2088 N N . GLU A 1 274 ? 7.675 -7.807 4.187 1.00 95.50 274 GLU A N 1
ATOM 2089 C CA . GLU A 1 274 ? 7.181 -7.828 5.562 1.00 95.50 274 GLU A CA 1
ATOM 2090 C C . GLU A 1 274 ? 6.540 -6.470 5.906 1.00 95.50 274 GLU A C 1
ATOM 2092 O O . GLU A 1 274 ? 7.195 -5.426 5.757 1.00 95.50 274 GLU A O 1
ATOM 2097 N N . PRO A 1 275 ? 5.273 -6.431 6.351 1.00 96.69 275 PRO A N 1
ATOM 2098 C CA . PRO A 1 275 ? 4.639 -5.190 6.760 1.00 96.69 275 PRO A CA 1
ATOM 2099 C C . PRO A 1 275 ? 5.120 -4.722 8.139 1.00 96.69 275 PRO A C 1
ATOM 2101 O O . PRO A 1 275 ? 5.359 -5.500 9.056 1.00 96.69 275 PRO A O 1
ATOM 2104 N N . SER A 1 276 ? 5.174 -3.404 8.323 1.00 96.81 276 SER A N 1
ATOM 2105 C CA . SER A 1 276 ? 5.282 -2.773 9.641 1.00 96.81 276 SER A CA 1
ATOM 2106 C C . SER A 1 276 ? 3.975 -2.072 10.000 1.00 96.81 276 SER A C 1
ATOM 2108 O O . SER A 1 276 ? 3.329 -1.469 9.149 1.00 96.81 276 SER A O 1
ATOM 2110 N N . TRP A 1 277 ? 3.579 -2.117 11.267 1.00 93.75 277 TRP A N 1
ATOM 2111 C CA . TRP A 1 277 ? 2.294 -1.581 11.717 1.00 93.75 277 TRP A CA 1
ATOM 2112 C C . TRP A 1 277 ? 2.482 -0.232 12.412 1.00 93.75 277 TRP A C 1
ATOM 2114 O O . TRP A 1 277 ? 3.332 -0.088 13.294 1.00 93.75 277 TRP A O 1
ATOM 2124 N N . ARG A 1 278 ? 1.712 0.781 12.003 1.00 90.44 278 ARG A N 1
ATOM 2125 C CA . ARG A 1 278 ? 1.824 2.163 12.494 1.00 90.44 278 ARG A CA 1
ATOM 2126 C C . ARG A 1 278 ? 0.483 2.684 12.972 1.00 90.44 278 ARG A C 1
ATOM 2128 O O . ARG A 1 278 ? -0.551 2.411 12.380 1.00 90.44 278 ARG A O 1
ATOM 2135 N N . THR A 1 279 ? 0.512 3.479 14.030 1.00 87.00 279 THR A N 1
ATOM 2136 C CA . THR A 1 279 ? -0.682 4.042 14.679 1.00 87.00 279 THR A CA 1
ATOM 2137 C C . THR A 1 279 ? -1.128 5.371 14.077 1.00 87.00 279 THR A C 1
ATOM 2139 O O . THR A 1 279 ? -2.249 5.815 14.292 1.00 87.00 279 THR A O 1
ATOM 2142 N N . VAL A 1 280 ? -0.251 5.998 13.295 1.00 85.25 280 VAL A N 1
ATOM 2143 C CA . VAL A 1 280 ? -0.488 7.245 12.569 1.00 85.25 280 VAL A CA 1
ATOM 2144 C C . VAL A 1 280 ? 0.054 7.111 11.152 1.00 85.25 280 VAL A C 1
ATOM 2146 O O . VAL A 1 280 ? 0.981 6.332 10.911 1.00 85.25 280 VAL A O 1
ATOM 2149 N N . MET A 1 281 ? -0.521 7.867 10.214 1.00 87.00 281 MET A N 1
ATOM 2150 C CA . MET A 1 281 ? -0.026 7.898 8.841 1.00 87.00 281 MET A CA 1
ATOM 2151 C C . MET A 1 281 ? 1.403 8.448 8.850 1.00 87.00 281 MET A C 1
ATOM 2153 O O . MET A 1 281 ? 1.623 9.515 9.429 1.00 87.00 281 MET A O 1
ATOM 2157 N N . PRO A 1 282 ? 2.374 7.773 8.217 1.00 82.81 282 PRO A N 1
ATOM 2158 C CA . PRO A 1 282 ? 3.698 8.347 8.052 1.00 82.81 282 PRO A CA 1
ATOM 2159 C C . PRO A 1 282 ? 3.627 9.683 7.302 1.00 82.81 282 PRO A C 1
ATOM 2161 O O . PRO A 1 282 ? 3.016 9.776 6.237 1.00 82.81 282 PRO A O 1
ATOM 2164 N N . THR A 1 283 ? 4.287 10.706 7.841 1.00 81.50 283 THR A N 1
ATOM 2165 C CA . THR A 1 283 ? 4.470 12.014 7.192 1.00 81.50 283 THR A CA 1
ATOM 2166 C C . THR A 1 283 ? 5.967 12.281 6.999 1.00 81.50 283 THR A C 1
ATOM 2168 O O . THR A 1 283 ? 6.549 13.037 7.782 1.00 81.50 283 THR A O 1
ATOM 2171 N N . PRO A 1 284 ? 6.618 11.587 6.051 1.00 74.62 284 PRO A N 1
ATOM 2172 C CA . PRO A 1 284 ? 8.050 11.731 5.798 1.00 74.62 284 PRO A CA 1
ATOM 2173 C C . PRO A 1 284 ? 8.409 13.026 5.047 1.00 74.62 284 PRO A C 1
ATOM 2175 O O . PRO A 1 284 ? 7.503 13.676 4.469 1.00 74.62 284 PRO A O 1
#

=== Feature glossary ===
Annotated list of the representations used here:

Nearest PDB structures. The Foldseek neighbor list gives the closest experimentally determined structures in the PDB, ranked by structural alignment. TM-score near 1 means near-identical fold; near 0.3 means only rough topology match. This is how one finds what a novel AlphaFold prediction most resembles in the solved-structure universe.

Foldseek 3Di. Foldseek's 3Di representation compresses backbone geometry into a per-residue letter drawn from a learned twenty-state alphabet. It captures the tertiary interaction pattern around each residue — which residues are packed against it in space, regardless of where they are in sequence.

Radius of gyration, Cα contacts, bounding box. Radius of gyration (Rg) is the root-mean-square distance of Cα atoms from their centroid — a single number for overall size and compactness. A globular domain of N residues has Rg ≈ 2.2·N^0.38 Å; an extended or disordered chain has a much larger Rg. The Cα contact count is the number of residue pairs whose Cα atoms are within 8 Å and are more than four positions apart in sequence — a standard proxy for tertiary packing density. The bounding box is the smallest axis-aligned box enclosing all Cα atoms.

InterPro / GO / CATH / organism. The annotation block draws on four external resources. InterPro: which protein families and domains the sequence belongs to. GO: standardized terms for what the protein does, what process it participates in, and where in the cell it acts. CATH: which structural fold it has in the CATH hierarchy. Organism: the species of origin.

mmCIF coordinates. The mmCIF block holds the 3D Cartesian coordinates of each backbone atom (N, Cα, C, O) in ångströms. mmCIF is the PDB's canonical archive format — a tagged-loop text representation of the atomic model.

pLDDT. pLDDT is the predicted lDDT-Cα score: AlphaFold's confidence that the local environment of each residue (all inter-atomic distances within 15 Å) is correctly placed. It is a per-residue number between 0 and 100, with higher meaning more reliable.

Backbone torsions (φ/ψ). φ (phi) and ψ (psi) are the two rotatable backbone dihedrals per residue: φ is the C(i-1)–N–Cα–C torsion, ψ is the N–Cα–C–N(i+1) torsion, both in degrees on (−180°, 180°]. α-helical residues cluster near (−60°, −45°); β-strand residues near (−120°, +130°). A Ramachandran plot is simply a scatter of (φ, ψ) for every residue.

B-factor. For experimental (PDB) structures, the B-factor (temperature factor) quantifies the positional spread of each atom in the crystal — a combination of thermal vibration and static disorder — in units of Å². High B-factors mark flexible loops or poorly resolved regions; low B-factors mark the rigid, well-ordered core.

Secondary structure (3-state, P-SEA). SS3 is a coarse helix/strand/coil call (letters a/b/c) made by the P-SEA algorithm from inter-Cα distances and dihedrals. It is less detailed than DSSP but needs only Cα positions.

Predicted aligned error. Predicted aligned error is AlphaFold's pairwise confidence. Unlike pLDDT (per-residue), PAE is per-residue-pair and captures whether two parts of the structure are correctly placed relative to each other. Units are ångströms of expected positional error.

Solvent-accessible surface area. Solvent-accessible surface area (SASA) is the area in Å² traced out by the centre of a 1.4 Å probe sphere (a water molecule) rolled over the protein's van der Waals surface (Shrake–Rupley / Lee–Richards construction). Buried residues have near-zero SASA; fully exposed residues can exceed 200 Å². The total SASA scales roughly with the number of surface residues.

Secondary structure (8-state, DSSP). The SS8 string is DSSP's per-residue secondary-structure call. α-helix (H) means an i→i+4 H-bond ladder; β-strand (E) means the residue participates in a β-sheet; 3₁₀ (G) and π (I) are tighter and wider helices; T/S are turns/bends; '-' is loop.

Rendered structure images. Structure images are PyMOL renders from six orthogonal camera directions. Cartoon representation draws helices as coils and strands as arrows; sticks shows the backbone as bonds; surface shows the solvent-excluded envelope. Rainbow coloring maps sequence position to hue (blue→red, N→C); chain coloring assigns a distinct color per polypeptide.

Sequence. The amino-acid sequence is the protein's primary structure: the linear order of residues from the N-terminus to the C-terminus, written in one-letter code. Everything else here — the 3D coordinates, the secondary structure, the domain annotations — is ultimately a consequence of this string.

Contact-map, Ramachandran, and PAE plots. Three diagnostic plots accompany the record. The Cα contact map visualizes the tertiary structure as a 2D adjacency matrix (8 Å cutoff, sequence-local contacts suppressed). The Ramachandran plot shows the distribution of backbone (φ, ψ) torsions, with points in the α and β basins reflecting secondary structure content. The PAE plot shows AlphaFold's inter-residue confidence as a color matrix.